Protein AF-A0ABD3JGK3-F1 (afdb_monomer_lite)

Foldseek 3Di:
DQPQCVPDPLVVQFDAPVVLLDDPPVVVVVVQDSVNVLVVLLVLLVVLVVLCVVQPDDDDDDDPPDDSLLLSLLRSVVRCVLVVHPDDLVVSVVVSCVVCVVPPPPDDSVSSVVSNVVVVVVPPDDSCPPCNLVNLACCVVCVVVVNNVCNVVLVVQLSVCSSDCCSRNDDSNVSSVVSVVVSVVVVVVVVVVVVVVVVVVVVVVVVVVD

Sequence (210 aa):
MAANFWTSTHYKQLLDPEDADVVHPPDRERGITVEDFKLIKMQMANYIWKLAQNVKVRQRKSMSEYDPRLVAPAYLYLAAKAEESTVQAKALAFYIRKIYSDGKYRYEVKDILEMEMKILEASALPFEVDGTFENCYPNPLLQDAGMEEMTQFTWGLVNDTYKMDLILVHPPHLIALACIYIASVKNIAVEILDFYENRTSISEEKYMLL

Radius of gyration: 22.09 Å; chains: 1; bounding box: 58×49×68 Å

Secondary structure (DSSP, 8-state):
-TT-GGGSHHHHTPPPHHHHTPPPHHHHHTT--HHHHHHHHHHHHHHHHHHHTTS-----S-SSSS-HHHHHHHHHHHHHHHTT----HHHHHHHHHHH-TTS-----HHHHHHHHHHHHHH--S-----THHHHSSHHHHHHHTT-GGGHHHHHHHHHHHTTSTHHHHS-HHHHHHHHHHHHHHHHHHHHHHHHHHHHHHHHHHHHHT-

Structure (mmCIF, N/CA/C/O backbone):
data_AF-A0ABD3JGK3-F1
#
_entry.id   AF-A0ABD3JGK3-F1
#
loop_
_atom_site.group_PDB
_atom_site.id
_atom_site.type_symbol
_atom_site.label_atom_id
_atom_site.label_alt_id
_atom_site.label_comp_id
_atom_site.label_asym_id
_atom_site.label_entity_id
_atom_site.label_seq_id
_atom_site.pdbx_PDB_ins_code
_atom_site.Cartn_x
_atom_site.Cartn_y
_atom_site.Cartn_z
_atom_site.occupancy
_atom_site.B_iso_or_equiv
_atom_site.auth_seq_id
_atom_site.auth_comp_id
_atom_site.auth_asym_id
_atom_site.auth_atom_id
_atom_site.pdbx_PDB_model_num
ATOM 1 N N . MET A 1 1 ? 9.785 -15.260 5.646 1.00 43.03 1 MET A N 1
ATOM 2 C CA . MET A 1 1 ? 10.164 -16.462 4.880 1.00 43.03 1 MET A CA 1
ATOM 3 C C . MET A 1 1 ? 10.157 -16.138 3.384 1.00 43.03 1 MET A C 1
ATOM 5 O O . MET A 1 1 ? 9.152 -16.280 2.711 1.00 43.03 1 MET A O 1
ATOM 9 N N . ALA A 1 2 ? 11.290 -15.695 2.834 1.00 48.44 2 ALA A N 1
ATOM 10 C CA . ALA A 1 2 ? 11.400 -15.194 1.455 1.00 48.44 2 ALA A CA 1
ATOM 11 C C . ALA A 1 2 ? 10.957 -16.162 0.332 1.00 48.44 2 ALA A C 1
ATOM 13 O O . ALA A 1 2 ? 10.621 -15.712 -0.758 1.00 48.44 2 ALA A O 1
ATOM 14 N N . ALA A 1 3 ? 10.975 -17.476 0.582 1.00 54.12 3 ALA A N 1
ATOM 15 C CA . ALA A 1 3 ? 10.911 -18.506 -0.459 1.00 54.12 3 ALA A CA 1
ATOM 16 C C . ALA A 1 3 ? 9.556 -19.235 -0.588 1.00 54.12 3 ALA A C 1
ATOM 18 O O . ALA A 1 3 ? 9.402 -20.075 -1.469 1.00 54.12 3 ALA A O 1
ATOM 19 N N . ASN A 1 4 ? 8.566 -18.928 0.258 1.00 66.69 4 ASN A N 1
ATOM 20 C CA . ASN A 1 4 ? 7.387 -19.788 0.438 1.00 66.69 4 ASN A CA 1
ATOM 21 C C . ASN A 1 4 ? 6.065 -19.163 -0.030 1.00 66.69 4 ASN A C 1
ATOM 23 O O . ASN A 1 4 ? 4.998 -19.600 0.408 1.00 66.69 4 ASN A O 1
ATOM 27 N N . PHE A 1 5 ? 6.111 -18.186 -0.946 1.00 71.75 5 PHE A N 1
ATOM 28 C CA . PHE A 1 5 ? 4.917 -17.467 -1.406 1.00 71.75 5 PHE A CA 1
ATOM 29 C C . PHE A 1 5 ? 3.775 -18.414 -1.813 1.00 71.75 5 PHE A C 1
ATOM 31 O O . PHE A 1 5 ? 2.672 -18.279 -1.297 1.00 71.75 5 PHE A O 1
ATOM 38 N N . TRP A 1 6 ? 4.044 -19.437 -2.628 1.00 74.69 6 TRP A N 1
ATOM 39 C CA . TRP A 1 6 ? 3.031 -20.388 -3.119 1.00 74.69 6 TRP A CA 1
ATOM 40 C C . TRP A 1 6 ? 2.352 -21.227 -2.027 1.00 74.69 6 TRP A C 1
ATOM 42 O O . TRP A 1 6 ? 1.262 -21.756 -2.224 1.00 74.69 6 TRP A O 1
ATOM 52 N N . THR A 1 7 ? 2.983 -21.347 -0.861 1.00 75.50 7 THR A N 1
ATOM 53 C CA . THR A 1 7 ? 2.437 -22.053 0.309 1.00 75.50 7 THR A CA 1
ATOM 54 C C . THR A 1 7 ? 1.911 -21.108 1.389 1.00 75.50 7 THR A C 1
ATOM 56 O O . THR A 1 7 ? 1.249 -21.557 2.328 1.00 75.50 7 THR A O 1
ATOM 59 N N . SER A 1 8 ? 2.191 -19.810 1.252 1.00 70.62 8 SER A N 1
ATOM 60 C CA . SER A 1 8 ? 1.857 -18.779 2.229 1.00 70.62 8 SER A CA 1
ATOM 61 C C . SER A 1 8 ? 0.349 -18.538 2.325 1.00 70.62 8 SER A C 1
ATOM 63 O O . SER A 1 8 ? -0.424 -18.796 1.396 1.00 70.62 8 SER A O 1
ATOM 65 N N . THR A 1 9 ? -0.073 -17.984 3.458 1.00 68.88 9 THR A N 1
ATOM 66 C CA . THR A 1 9 ? -1.427 -17.443 3.638 1.00 68.88 9 THR A CA 1
ATOM 67 C C . THR A 1 9 ? -1.714 -16.308 2.658 1.00 68.88 9 THR A C 1
ATOM 69 O O . THR A 1 9 ? -2.845 -16.188 2.203 1.00 68.88 9 THR A O 1
ATOM 72 N N . HIS A 1 10 ? -0.693 -15.536 2.271 1.00 71.19 10 HIS A N 1
ATOM 73 C CA . HIS A 1 10 ? -0.821 -14.450 1.305 1.00 71.19 10 HIS A CA 1
ATOM 74 C C . HIS A 1 10 ? -1.334 -14.950 -0.050 1.00 71.19 10 HIS A C 1
ATOM 76 O O . HIS A 1 10 ? -2.313 -14.413 -0.556 1.00 71.19 10 HIS A O 1
ATOM 82 N N . TYR A 1 11 ? -0.737 -16.007 -0.605 1.00 75.69 11 TYR A N 1
ATOM 83 C CA . TYR A 1 11 ? -1.181 -16.564 -1.886 1.00 75.69 11 TYR A CA 1
ATOM 84 C C . TYR A 1 11 ? -2.620 -17.091 -1.827 1.00 75.69 11 TYR A C 1
ATOM 86 O O . TYR A 1 11 ? -3.401 -16.866 -2.745 1.00 75.69 11 TYR A O 1
ATOM 94 N N . LYS A 1 12 ? -2.998 -17.730 -0.714 1.00 76.62 12 LYS A N 1
ATOM 95 C CA . LYS A 1 12 ? -4.354 -18.270 -0.505 1.00 76.62 12 LYS A CA 1
ATOM 96 C C . LYS A 1 12 ? -5.430 -17.196 -0.316 1.00 76.62 12 LYS A C 1
ATOM 98 O O 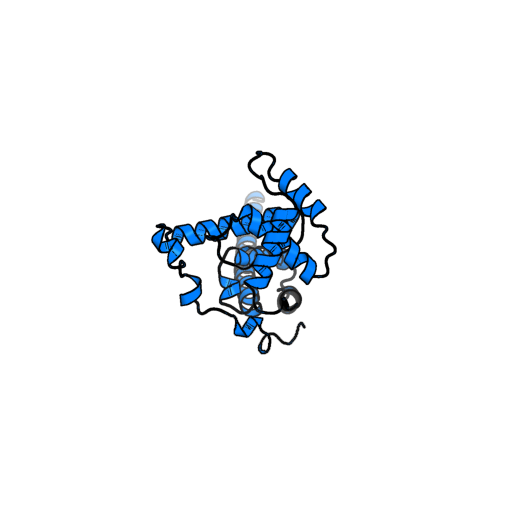. LYS A 1 12 ? -6.607 -17.524 -0.361 1.00 76.62 12 LYS A O 1
ATOM 103 N N . GLN A 1 13 ? -5.031 -15.956 -0.041 1.00 75.69 13 GLN A N 1
ATOM 104 C CA . GLN A 1 13 ? -5.920 -14.822 0.226 1.00 75.69 13 GLN A CA 1
ATOM 105 C C . GLN A 1 13 ? -5.954 -13.806 -0.922 1.00 75.69 13 GLN A C 1
ATOM 107 O O . GLN A 1 13 ? -6.512 -12.722 -0.745 1.00 75.69 13 GLN A O 1
ATOM 112 N N . LEU A 1 14 ? -5.337 -14.114 -2.067 1.00 76.62 14 LEU A N 1
ATOM 113 C CA . LEU A 1 14 ? -5.515 -13.297 -3.262 1.00 76.62 14 LEU A CA 1
ATOM 114 C C . LEU A 1 14 ? -6.984 -13.334 -3.691 1.00 76.62 14 LEU A C 1
ATOM 116 O O . LEU A 1 14 ? -7.626 -14.382 -3.641 1.00 76.62 14 LEU A O 1
ATOM 120 N N . LEU A 1 15 ? -7.497 -12.170 -4.071 1.00 77.12 15 LEU A N 1
ATOM 121 C CA . LEU A 1 15 ? -8.860 -11.988 -4.546 1.00 77.12 15 LEU A CA 1
ATOM 122 C C . LEU A 1 15 ? -8.923 -12.212 -6.051 1.00 77.12 15 LEU A C 1
ATOM 124 O O . LEU A 1 15 ? -7.988 -11.862 -6.779 1.00 77.12 15 LEU A O 1
ATOM 128 N N . ASP A 1 16 ? -10.062 -12.709 -6.518 1.00 79.56 16 ASP A N 1
ATOM 129 C CA . ASP A 1 16 ? -10.364 -12.663 -7.938 1.00 79.56 16 ASP A CA 1
ATOM 130 C C . ASP A 1 16 ? -10.579 -11.198 -8.375 1.00 79.56 16 ASP A C 1
ATOM 132 O O . ASP A 1 16 ? -11.074 -10.377 -7.592 1.00 79.56 16 ASP A O 1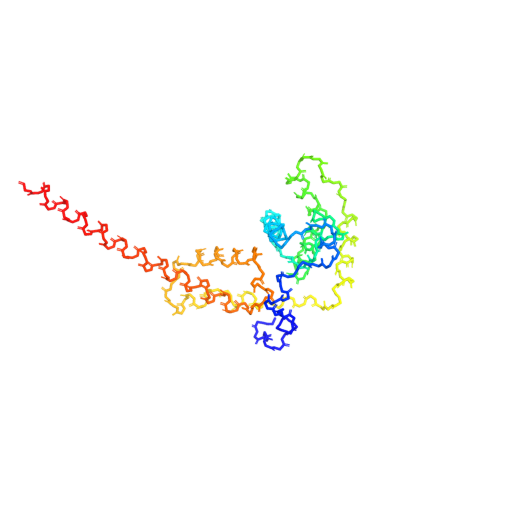
ATOM 136 N N . PRO A 1 17 ? -10.214 -10.825 -9.619 1.00 75.19 17 PRO A N 1
ATOM 137 C CA . PRO A 1 17 ? -10.357 -9.448 -10.101 1.00 75.19 17 PRO A CA 1
ATOM 138 C C . PRO A 1 17 ? -11.787 -8.907 -9.976 1.00 75.19 17 PRO A C 1
ATOM 140 O O . PRO A 1 17 ? -11.981 -7.717 -9.736 1.00 75.19 17 PRO A O 1
ATOM 143 N N . GLU A 1 18 ? -12.778 -9.790 -10.120 1.00 74.31 18 GLU A N 1
ATOM 144 C CA . GLU A 1 18 ? -14.200 -9.460 -10.016 1.00 74.31 18 GLU A CA 1
ATOM 145 C C . GLU A 1 18 ? -14.609 -9.078 -8.591 1.00 74.31 18 GLU A C 1
ATOM 147 O O . GLU A 1 18 ? -15.495 -8.243 -8.437 1.00 74.31 18 GLU A O 1
ATOM 152 N N . ASP A 1 19 ? -13.932 -9.609 -7.569 1.00 73.38 19 ASP A N 1
ATOM 153 C CA . ASP A 1 19 ? -14.218 -9.343 -6.155 1.00 73.38 19 ASP A CA 1
ATOM 154 C C . ASP A 1 19 ? -13.518 -8.077 -5.634 1.00 73.38 19 ASP A C 1
ATOM 156 O O . ASP A 1 19 ? -13.947 -7.478 -4.645 1.00 73.38 19 ASP A O 1
ATOM 160 N N . ALA A 1 20 ? -12.439 -7.640 -6.290 1.00 68.44 20 ALA A N 1
ATOM 161 C CA . ALA A 1 20 ? -11.657 -6.475 -5.871 1.00 68.44 20 ALA A CA 1
ATOM 162 C C . ALA A 1 20 ? -12.337 -5.130 -6.200 1.00 68.44 20 ALA A C 1
ATOM 164 O O . ALA A 1 20 ? -12.186 -4.152 -5.454 1.00 68.44 20 ALA A O 1
ATOM 165 N N . ASP A 1 21 ? -13.112 -5.097 -7.289 1.00 68.88 21 ASP A N 1
ATOM 166 C CA . ASP A 1 21 ? -13.819 -3.914 -7.802 1.00 68.88 21 ASP A CA 1
ATOM 167 C C . ASP A 1 21 ? -15.279 -3.822 -7.303 1.00 68.88 21 ASP A C 1
ATOM 169 O O . ASP A 1 21 ? -16.110 -3.106 -7.869 1.00 68.88 21 ASP A O 1
ATOM 173 N N . VAL A 1 22 ? -15.602 -4.514 -6.204 1.00 70.00 22 VAL A N 1
ATOM 174 C CA . VAL A 1 22 ? -16.942 -4.513 -5.604 1.00 70.00 22 VAL A CA 1
ATOM 175 C C . VAL A 1 22 ? -17.020 -3.527 -4.444 1.00 70.00 22 VAL A C 1
ATOM 177 O O . VAL A 1 22 ? -16.226 -3.552 -3.505 1.00 70.00 22 VAL A O 1
ATOM 180 N N . VAL A 1 23 ? -18.041 -2.671 -4.478 1.00 67.31 23 VAL A N 1
ATOM 181 C CA . VAL A 1 23 ? -18.424 -1.851 -3.325 1.00 67.31 23 VAL A CA 1
ATOM 182 C C . VAL A 1 23 ? -19.237 -2.715 -2.370 1.00 67.31 23 VAL A C 1
ATOM 184 O O . VAL A 1 23 ? -20.223 -3.338 -2.774 1.00 67.31 23 VAL A O 1
ATOM 187 N N . HIS A 1 24 ? -18.847 -2.735 -1.096 1.00 75.19 24 HIS A N 1
ATOM 188 C CA . HIS A 1 24 ? -19.581 -3.478 -0.079 1.00 75.19 24 HIS A CA 1
ATOM 189 C C . HIS A 1 24 ? -21.066 -3.059 -0.059 1.00 75.19 24 HIS A C 1
ATOM 191 O O . HIS A 1 24 ? -21.362 -1.865 -0.142 1.00 75.19 24 HIS A O 1
ATOM 197 N N . PRO A 1 25 ? -22.014 -4.007 0.092 1.00 73.75 25 PRO A N 1
ATOM 198 C CA . PRO A 1 25 ? -23.448 -3.709 0.123 1.00 73.75 25 PRO A CA 1
ATOM 199 C C . PRO A 1 25 ? -23.856 -2.509 1.003 1.00 73.75 25 PRO A C 1
ATOM 201 O O . PRO A 1 25 ? -24.562 -1.642 0.488 1.00 73.75 25 PRO A O 1
ATOM 204 N N . PRO A 1 26 ? -23.366 -2.356 2.255 1.00 74.56 26 PRO A N 1
ATOM 205 C CA . PRO A 1 26 ? -23.700 -1.191 3.085 1.00 74.56 26 PRO A CA 1
ATOM 206 C C . PRO A 1 26 ? -23.209 0.153 2.521 1.00 74.56 26 PRO A C 1
ATOM 208 O O . PRO A 1 26 ? -23.818 1.189 2.782 1.00 74.56 26 PRO A O 1
ATOM 211 N N . ASP A 1 27 ? -22.132 0.162 1.737 1.00 74.00 27 ASP A N 1
ATOM 212 C CA . ASP A 1 27 ? -21.607 1.373 1.093 1.00 74.00 27 ASP A CA 1
ATOM 213 C C . ASP A 1 27 ? -22.380 1.729 -0.164 1.00 74.00 27 ASP A C 1
ATOM 215 O O . ASP A 1 27 ? -22.675 2.900 -0.418 1.00 74.00 27 ASP A O 1
ATOM 219 N N . ARG A 1 28 ? -22.799 0.700 -0.900 1.00 76.94 28 ARG A N 1
ATOM 220 C CA . ARG A 1 28 ? -23.685 0.849 -2.049 1.00 76.94 28 ARG A CA 1
ATOM 221 C C . ARG A 1 28 ? -25.047 1.400 -1.627 1.00 76.94 28 ARG A C 1
ATOM 223 O O . ARG A 1 28 ? -25.584 2.275 -2.300 1.00 76.94 28 ARG A O 1
ATOM 230 N N . GLU A 1 29 ? -25.579 0.944 -0.495 1.00 77.50 29 GLU A N 1
ATOM 231 C CA . GLU A 1 29 ? -26.825 1.457 0.097 1.00 77.50 29 GLU A CA 1
ATOM 232 C C . GLU A 1 29 ? -26.718 2.925 0.533 1.00 77.50 29 GLU A C 1
ATOM 234 O O . GLU A 1 29 ? -27.703 3.661 0.488 1.00 77.50 29 GLU A O 1
ATOM 239 N N . ARG A 1 30 ? -25.513 3.383 0.890 1.00 79.38 30 ARG A N 1
ATOM 240 C CA . ARG A 1 30 ? -25.217 4.794 1.193 1.00 79.38 30 ARG A CA 1
ATOM 241 C C . ARG A 1 30 ? -24.992 5.653 -0.057 1.00 79.38 30 ARG A C 1
ATOM 243 O O . ARG A 1 30 ? -24.749 6.850 0.076 1.00 79.38 30 ARG A O 1
ATOM 250 N N . GLY A 1 31 ? -25.093 5.067 -1.251 1.00 80.06 31 GLY A N 1
ATOM 251 C CA . GLY A 1 31 ? -24.951 5.763 -2.528 1.00 80.06 31 GLY A CA 1
ATOM 252 C C . GLY A 1 31 ? -23.508 5.946 -3.000 1.00 80.06 31 GLY A C 1
ATOM 253 O O . GLY A 1 31 ? -23.283 6.741 -3.907 1.00 80.06 31 GLY A O 1
ATOM 254 N N . ILE A 1 32 ? -22.537 5.237 -2.412 1.00 81.38 32 ILE A N 1
ATOM 255 C CA . ILE A 1 32 ? -21.139 5.284 -2.858 1.00 81.38 32 ILE A CA 1
ATOM 256 C C . ILE A 1 32 ? -21.014 4.502 -4.170 1.00 81.38 32 ILE A C 1
ATOM 258 O O . ILE A 1 32 ? -21.351 3.315 -4.231 1.00 81.38 32 ILE A O 1
ATOM 262 N N . THR A 1 33 ? -20.535 5.168 -5.221 1.00 84.31 33 THR A N 1
ATOM 263 C CA . THR A 1 33 ? -20.265 4.534 -6.519 1.00 84.31 33 THR A CA 1
ATOM 264 C C . THR A 1 33 ? -18.920 3.800 -6.520 1.00 84.31 33 THR A C 1
ATOM 266 O O 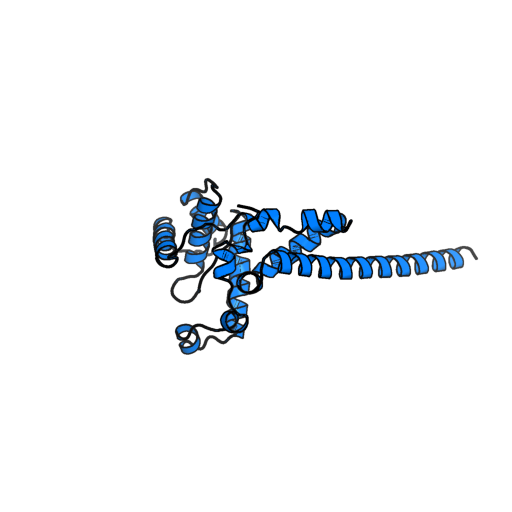. THR A 1 33 ? -18.093 3.969 -5.620 1.00 84.31 33 THR A O 1
ATOM 269 N N . VAL A 1 34 ? -18.678 2.971 -7.538 1.00 78.88 34 VAL A N 1
ATOM 270 C CA . VAL A 1 34 ? -17.392 2.269 -7.700 1.00 78.88 34 VAL A CA 1
ATOM 271 C C . VAL A 1 34 ? -16.263 3.279 -7.941 1.00 78.88 34 VAL A C 1
ATOM 273 O O . VAL A 1 34 ? -15.157 3.125 -7.424 1.00 78.88 34 VAL A O 1
ATOM 276 N N . GLU A 1 35 ? -16.549 4.349 -8.677 1.00 80.12 35 GLU A N 1
ATOM 277 C CA . GLU A 1 35 ? -15.632 5.449 -8.960 1.00 80.12 35 GLU A CA 1
ATOM 278 C C . GLU A 1 35 ? -15.275 6.229 -7.689 1.00 80.12 35 GLU A C 1
ATOM 280 O O . GLU A 1 35 ? -14.094 6.483 -7.432 1.00 80.12 35 GLU A O 1
ATOM 285 N N . ASP A 1 36 ? -16.271 6.544 -6.856 1.00 79.31 36 ASP A N 1
ATOM 286 C CA . ASP A 1 36 ? -16.049 7.194 -5.561 1.00 79.31 36 ASP A CA 1
ATOM 287 C C . ASP A 1 36 ? -15.200 6.308 -4.649 1.00 79.31 36 ASP A C 1
ATOM 289 O O . ASP A 1 36 ? -14.266 6.781 -3.997 1.00 79.31 36 ASP A O 1
ATOM 293 N N . PHE A 1 37 ? -15.471 5.002 -4.641 1.00 76.94 37 PHE A N 1
ATOM 294 C CA . PHE A 1 37 ? -14.705 4.037 -3.863 1.00 76.94 37 PHE A CA 1
ATOM 295 C C . PHE A 1 37 ? -13.233 3.993 -4.299 1.00 76.94 37 PHE A C 1
ATOM 297 O O . PHE A 1 37 ? -12.340 4.042 -3.449 1.00 76.94 37 PHE A O 1
ATOM 304 N N . LYS A 1 38 ? -12.958 4.004 -5.611 1.00 77.81 38 LYS A N 1
ATOM 305 C CA . LYS A 1 38 ? -11.593 4.096 -6.164 1.00 77.81 38 LYS A CA 1
ATOM 306 C C . LYS A 1 38 ? -10.897 5.397 -5.754 1.00 77.81 38 LYS A C 1
ATOM 308 O O . LYS A 1 38 ? -9.737 5.370 -5.334 1.00 77.81 38 LYS A O 1
ATOM 313 N N . LEU A 1 39 ? -11.600 6.530 -5.806 1.00 79.56 39 LEU A N 1
ATOM 314 C CA . LEU A 1 39 ? -11.054 7.828 -5.402 1.00 79.56 39 LEU A CA 1
ATOM 315 C C . LEU A 1 39 ? -10.718 7.863 -3.903 1.00 79.56 39 LEU A C 1
ATOM 317 O O . LEU A 1 39 ? -9.643 8.333 -3.517 1.00 79.56 39 LEU A O 1
ATOM 321 N N . ILE A 1 40 ? -11.598 7.309 -3.066 1.00 77.50 40 ILE A N 1
ATOM 322 C CA . ILE A 1 40 ? -11.387 7.180 -1.621 1.00 77.50 40 ILE A CA 1
ATOM 323 C C . ILE A 1 40 ? -10.165 6.300 -1.343 1.00 77.50 40 ILE A C 1
ATOM 325 O O . ILE A 1 40 ? -9.281 6.731 -0.599 1.00 77.50 40 ILE A O 1
ATOM 329 N N . LYS A 1 41 ? -10.047 5.122 -1.975 1.00 73.19 41 LYS A N 1
ATOM 330 C CA . LYS A 1 41 ? -8.862 4.251 -1.841 1.00 73.19 41 LYS A CA 1
ATOM 331 C C . LYS A 1 41 ? -7.576 5.004 -2.178 1.00 73.19 41 LYS A C 1
ATOM 333 O O . LYS A 1 41 ? -6.638 5.001 -1.380 1.00 73.19 41 LYS A O 1
ATOM 338 N N . MET A 1 42 ? -7.550 5.718 -3.305 1.00 74.50 42 MET A N 1
ATOM 339 C CA . MET A 1 42 ? -6.384 6.501 -3.721 1.00 74.50 42 MET A CA 1
ATOM 340 C C . MET A 1 42 ? -6.040 7.602 -2.705 1.00 74.50 42 MET A C 1
ATOM 342 O O . MET A 1 42 ? -4.875 7.789 -2.343 1.00 74.50 42 MET A O 1
ATOM 346 N N . GLN A 1 43 ? -7.041 8.331 -2.207 1.00 76.62 43 GLN A N 1
ATOM 347 C CA . GLN A 1 43 ? -6.833 9.386 -1.216 1.00 76.62 43 GLN A CA 1
ATOM 348 C C . GLN A 1 43 ? -6.295 8.834 0.111 1.00 76.62 43 GLN A C 1
ATOM 350 O O . GLN A 1 43 ? -5.463 9.476 0.757 1.00 76.62 43 GLN A O 1
ATOM 355 N N . MET A 1 44 ? -6.709 7.629 0.489 1.00 71.81 44 MET A N 1
ATOM 356 C CA . MET A 1 44 ? -6.270 6.961 1.711 1.00 71.81 44 MET A CA 1
ATOM 357 C C . MET A 1 44 ? -4.877 6.367 1.572 1.00 71.81 44 MET A C 1
ATOM 359 O O . MET A 1 44 ? -4.058 6.554 2.467 1.00 71.81 44 MET A O 1
ATOM 363 N N . ALA A 1 45 ? -4.549 5.771 0.426 1.00 69.38 45 ALA A N 1
ATOM 364 C CA . ALA A 1 45 ? -3.181 5.368 0.108 1.00 69.38 45 ALA A CA 1
ATOM 365 C C . ALA A 1 45 ? -2.218 6.563 0.217 1.00 69.38 45 ALA A C 1
ATOM 367 O O . ALA A 1 45 ? -1.163 6.459 0.838 1.00 69.38 45 ALA A O 1
ATOM 368 N N . ASN A 1 46 ? -2.619 7.736 -0.285 1.00 73.31 46 ASN A N 1
ATOM 369 C CA . ASN A 1 46 ? -1.845 8.970 -0.141 1.00 73.31 46 ASN A CA 1
ATOM 370 C C . ASN A 1 46 ? -1.755 9.459 1.317 1.00 73.31 46 ASN A C 1
ATOM 372 O O . ASN A 1 46 ? -0.713 9.972 1.728 1.00 73.31 46 ASN A O 1
ATOM 376 N N . TYR A 1 47 ? -2.829 9.319 2.102 1.00 69.81 47 TYR A N 1
ATOM 377 C CA . TYR A 1 47 ? -2.852 9.645 3.533 1.00 69.81 47 TYR A CA 1
ATOM 378 C C . TYR A 1 47 ? -1.861 8.777 4.314 1.00 69.81 47 TYR A C 1
ATOM 380 O O . TYR A 1 47 ? -1.010 9.300 5.037 1.00 69.81 47 TYR A O 1
ATOM 388 N N . ILE A 1 48 ? -1.922 7.461 4.100 1.00 67.62 48 ILE A N 1
ATOM 389 C CA . ILE A 1 48 ? -1.005 6.485 4.688 1.00 67.62 48 ILE A CA 1
ATOM 390 C C . ILE A 1 48 ? 0.411 6.776 4.229 1.00 67.62 48 ILE A C 1
ATOM 392 O O . ILE A 1 48 ? 1.289 6.824 5.067 1.00 67.62 48 ILE A O 1
ATOM 396 N N . TRP A 1 49 ? 0.650 7.041 2.943 1.00 64.50 49 TRP A N 1
ATOM 397 C CA . TRP A 1 49 ? 1.989 7.330 2.428 1.00 64.50 49 TRP A CA 1
ATOM 398 C C . TRP A 1 49 ? 2.609 8.576 3.077 1.00 64.50 49 TRP A C 1
ATOM 400 O O . TRP A 1 49 ? 3.764 8.540 3.493 1.00 64.50 49 TRP A O 1
ATOM 410 N N . LYS A 1 50 ? 1.835 9.655 3.264 1.00 68.25 50 LYS A N 1
ATOM 411 C CA . LYS A 1 50 ? 2.287 10.866 3.982 1.00 68.25 50 LYS A CA 1
ATOM 412 C C . LYS A 1 50 ? 2.588 10.602 5.458 1.00 68.25 50 LYS A C 1
ATOM 414 O O . LYS A 1 50 ? 3.556 11.138 6.000 1.00 68.25 50 LYS A O 1
ATOM 419 N N . LEU A 1 51 ? 1.774 9.779 6.118 1.00 60.88 51 LEU A N 1
ATOM 420 C CA . LEU A 1 51 ? 2.074 9.304 7.470 1.00 60.88 51 LEU A CA 1
ATOM 421 C C . LEU A 1 51 ? 3.303 8.389 7.469 1.00 60.88 51 LEU A C 1
ATOM 423 O O . LEU A 1 51 ? 4.133 8.476 8.372 1.00 60.88 51 LEU A O 1
ATOM 427 N N . ALA A 1 52 ? 3.457 7.576 6.427 1.00 56.72 52 ALA A N 1
ATOM 428 C CA . ALA A 1 52 ? 4.455 6.532 6.350 1.00 56.72 52 ALA A CA 1
ATOM 429 C C . ALA A 1 52 ? 5.864 7.069 6.080 1.00 56.72 52 ALA A C 1
ATOM 431 O O . ALA A 1 52 ? 6.852 6.523 6.564 1.00 56.72 52 ALA A O 1
ATOM 432 N N . GLN A 1 53 ? 5.963 8.208 5.390 1.00 55.06 53 GLN A N 1
ATOM 433 C CA . GLN A 1 53 ? 7.200 8.988 5.300 1.00 55.06 53 GLN A CA 1
ATOM 434 C C . GLN A 1 53 ? 7.744 9.400 6.677 1.00 55.06 53 GLN A C 1
ATOM 436 O O . GLN A 1 53 ? 8.941 9.641 6.810 1.00 55.06 53 GLN A O 1
ATOM 441 N N . ASN A 1 54 ? 6.884 9.453 7.700 1.00 52.34 54 ASN A N 1
ATOM 442 C CA . ASN A 1 54 ? 7.274 9.705 9.085 1.00 52.34 54 ASN A CA 1
ATOM 443 C C . ASN A 1 54 ? 7.375 8.413 9.926 1.00 52.34 54 ASN A C 1
ATOM 445 O O . ASN A 1 54 ? 8.022 8.434 10.971 1.00 52.34 54 ASN A O 1
ATOM 449 N N . VAL A 1 55 ? 6.772 7.297 9.488 1.00 44.59 55 VAL A N 1
ATOM 450 C CA . VAL A 1 55 ? 6.799 5.972 10.144 1.00 44.59 55 VAL A CA 1
ATOM 451 C C . VAL A 1 55 ? 6.588 4.870 9.090 1.00 44.59 55 VAL A C 1
ATOM 453 O O . VAL A 1 55 ? 5.508 4.750 8.550 1.00 44.59 55 VAL A O 1
ATOM 456 N N . LYS A 1 56 ? 7.571 4.032 8.769 1.00 37.91 56 LYS A N 1
ATOM 457 C CA . LYS A 1 56 ? 7.527 3.133 7.592 1.00 37.91 56 LYS A CA 1
ATOM 458 C C . LYS A 1 56 ? 6.484 1.985 7.660 1.00 37.91 56 LYS A C 1
ATOM 460 O O . LYS A 1 56 ? 6.899 0.921 8.076 1.00 37.91 56 LYS A O 1
ATOM 465 N N . VAL A 1 57 ? 5.204 2.103 7.237 1.00 39.34 57 VAL A N 1
ATOM 466 C CA . VAL A 1 57 ? 4.341 0.896 7.004 1.00 39.34 57 VAL A CA 1
ATOM 467 C C . VAL A 1 57 ? 2.996 1.080 6.237 1.00 39.34 57 VAL A C 1
ATOM 469 O O . VAL A 1 57 ? 2.568 2.206 5.991 1.00 39.34 57 VAL A O 1
ATOM 472 N N . ARG A 1 58 ? 2.336 -0.043 5.842 1.00 42.91 58 ARG A N 1
ATOM 473 C CA . ARG A 1 58 ? 1.164 -0.179 4.917 1.00 42.91 58 ARG A CA 1
ATOM 474 C C . ARG A 1 58 ? -0.095 -0.842 5.543 1.00 42.91 58 ARG A C 1
ATOM 476 O O . ARG A 1 58 ? -0.003 -1.474 6.587 1.00 42.91 58 ARG A O 1
ATOM 483 N N . GLN A 1 59 ? -1.267 -0.732 4.887 1.00 37.06 59 GLN A N 1
ATOM 484 C CA . GLN A 1 59 ? -2.610 -1.016 5.452 1.00 37.06 59 GLN A CA 1
ATOM 485 C C . GLN A 1 59 ? -3.521 -1.907 4.562 1.00 37.06 59 GLN A C 1
ATOM 487 O O . GLN A 1 59 ? -3.449 -1.828 3.338 1.00 37.06 59 GLN A O 1
ATOM 492 N N . ARG A 1 60 ? -4.409 -2.717 5.181 1.00 42.56 60 ARG A N 1
ATOM 493 C CA . ARG A 1 60 ? -5.395 -3.632 4.547 1.00 42.56 60 ARG A CA 1
ATOM 494 C C . ARG A 1 60 ? -6.730 -3.645 5.329 1.00 42.56 60 ARG A C 1
ATOM 496 O O . ARG A 1 60 ? -6.751 -4.336 6.336 1.00 42.56 60 ARG A O 1
ATOM 503 N N . LYS A 1 61 ? -7.798 -2.929 4.911 1.00 47.50 61 LYS A N 1
ATOM 504 C CA . LYS A 1 61 ? -9.257 -3.256 5.088 1.00 47.50 61 LYS A CA 1
ATOM 505 C C . LYS A 1 61 ? -10.216 -2.083 4.790 1.00 47.50 61 LYS A C 1
ATOM 507 O O . LYS A 1 61 ? -9.783 -0.943 4.648 1.00 47.50 61 LYS A O 1
ATOM 512 N N . SER A 1 62 ? -11.510 -2.429 4.701 1.00 41.09 62 SER A N 1
ATOM 513 C CA . SER A 1 62 ? -12.683 -1.590 4.393 1.00 41.09 62 SER A CA 1
ATOM 514 C C . SER A 1 62 ? -12.859 -0.350 5.293 1.00 41.09 62 SER A C 1
ATOM 516 O O . SER A 1 62 ? -12.462 -0.341 6.457 1.00 41.09 62 SER A O 1
ATOM 518 N N . MET A 1 63 ? -13.458 0.698 4.715 1.00 49.38 63 MET A N 1
ATOM 519 C CA . MET A 1 63 ? -13.386 2.118 5.110 1.00 49.38 63 MET A CA 1
ATOM 520 C C . MET A 1 63 ? -14.635 2.681 5.805 1.00 49.38 63 MET A C 1
ATOM 522 O O . MET A 1 63 ? -14.641 3.840 6.210 1.00 49.38 63 MET A O 1
ATOM 526 N N . SER A 1 64 ? -15.713 1.912 5.901 1.00 46.59 64 SER A N 1
ATOM 527 C CA . SER A 1 64 ? -17.063 2.464 6.077 1.00 46.59 64 SER A CA 1
ATOM 528 C C . SER A 1 64 ? -17.680 2.319 7.461 1.00 46.59 64 SER A C 1
ATOM 530 O O . SER A 1 64 ? -18.714 2.933 7.753 1.00 46.59 64 SER A O 1
ATOM 532 N N . GLU A 1 65 ? -17.028 1.553 8.329 1.00 53.72 65 GLU A N 1
ATOM 533 C CA . GLU A 1 65 ? -17.450 1.344 9.714 1.00 53.72 65 GLU A CA 1
ATOM 534 C C . GLU A 1 65 ? -16.700 2.258 10.699 1.00 53.72 65 GLU A C 1
ATOM 536 O O . GLU A 1 65 ? -17.209 2.577 11.772 1.00 53.72 65 GLU A O 1
ATOM 541 N N . TYR A 1 66 ? -15.520 2.755 10.315 1.00 62.22 66 TYR A N 1
ATOM 542 C CA . TYR A 1 66 ? -14.616 3.497 11.195 1.00 62.22 66 TYR A CA 1
ATOM 543 C C . TYR A 1 66 ? -13.985 4.699 10.482 1.00 62.22 66 TYR A C 1
ATOM 545 O O . TYR A 1 66 ? -13.709 4.626 9.288 1.00 62.22 66 TYR A O 1
ATOM 553 N N . ASP A 1 67 ? -13.718 5.800 11.208 1.00 68.50 67 ASP A N 1
ATOM 554 C CA . ASP A 1 67 ? -13.074 6.992 10.626 1.00 68.50 67 ASP A CA 1
ATOM 555 C C . ASP A 1 67 ? -11.682 6.618 10.080 1.00 68.50 67 ASP A C 1
ATOM 557 O O . ASP A 1 67 ? -10.801 6.238 10.863 1.00 68.50 67 ASP A O 1
ATOM 561 N N . PRO A 1 68 ? -11.430 6.773 8.769 1.00 68.69 68 PRO A N 1
ATOM 562 C CA . PRO A 1 68 ? -10.148 6.440 8.157 1.00 68.69 68 PRO A CA 1
ATOM 563 C C . PRO A 1 68 ? -8.938 7.115 8.813 1.00 68.69 68 PRO A C 1
ATOM 565 O O . PRO A 1 68 ? -7.839 6.559 8.809 1.00 68.69 68 PRO A O 1
ATOM 568 N N . ARG A 1 69 ? -9.132 8.287 9.432 1.00 73.50 69 ARG A N 1
ATOM 569 C CA . ARG A 1 69 ? -8.089 9.016 10.171 1.00 73.50 69 ARG A CA 1
ATOM 570 C C . ARG A 1 69 ? -7.660 8.314 11.451 1.00 73.50 69 ARG A C 1
ATOM 572 O O . ARG A 1 69 ? -6.557 8.573 11.913 1.00 73.50 69 ARG A O 1
ATOM 579 N N . LEU A 1 70 ? -8.508 7.465 12.025 1.00 76.62 70 LEU A N 1
ATOM 580 C CA . LEU A 1 70 ? -8.187 6.631 13.182 1.00 76.62 70 LEU A CA 1
ATOM 581 C C . LEU A 1 70 ? -7.660 5.258 12.748 1.00 76.62 70 LEU A C 1
ATOM 583 O O . LEU A 1 70 ? -6.713 4.734 13.335 1.00 76.62 70 LEU A O 1
ATOM 587 N N . VAL A 1 71 ? -8.245 4.700 11.687 1.00 74.75 71 VAL A N 1
ATOM 588 C CA . VAL A 1 71 ? -7.899 3.367 11.181 1.00 74.75 71 VAL A CA 1
ATOM 589 C C . VAL A 1 71 ? -6.473 3.354 10.621 1.00 74.75 71 VAL A C 1
ATOM 591 O O . VAL A 1 71 ? -5.698 2.463 10.952 1.00 74.75 71 VAL A O 1
ATOM 594 N N . ALA A 1 72 ? -6.076 4.355 9.828 1.00 72.62 72 ALA A N 1
ATOM 595 C CA . ALA A 1 72 ? -4.733 4.415 9.239 1.00 72.62 72 ALA A CA 1
ATOM 596 C C . ALA A 1 72 ? -3.580 4.430 10.262 1.00 72.62 72 ALA A C 1
ATOM 598 O O . ALA A 1 72 ? -2.670 3.610 10.132 1.00 72.62 72 ALA A O 1
ATOM 599 N N . PRO A 1 73 ? -3.616 5.255 11.324 1.00 76.44 73 PRO A N 1
ATOM 600 C CA . PRO A 1 73 ? -2.686 5.148 12.445 1.00 76.44 73 PRO A CA 1
ATOM 601 C C . PRO A 1 73 ? -2.640 3.772 13.107 1.00 76.44 73 PRO A C 1
ATOM 603 O O . PRO A 1 73 ? -1.559 3.287 13.421 1.00 76.44 73 PRO A O 1
ATOM 606 N N . ALA A 1 74 ? -3.792 3.138 13.327 1.00 77.38 74 ALA A N 1
ATOM 607 C CA . ALA A 1 74 ? -3.848 1.841 13.992 1.00 77.38 74 ALA A CA 1
ATOM 608 C C . ALA A 1 74 ? -3.218 0.731 13.133 1.00 77.38 74 ALA A C 1
ATOM 610 O O . ALA A 1 74 ? -2.439 -0.071 13.645 1.00 77.38 74 ALA A O 1
ATOM 611 N N . TYR A 1 75 ? -3.450 0.742 11.816 1.00 74.44 75 TYR A N 1
ATOM 612 C CA . TYR A 1 75 ? -2.735 -0.147 10.894 1.00 74.44 75 TYR A CA 1
ATOM 613 C C . TYR A 1 75 ? -1.243 0.131 10.849 1.00 74.44 75 TYR A C 1
ATOM 615 O O . TYR A 1 75 ? -0.455 -0.808 10.833 1.00 74.44 75 TYR A O 1
ATOM 623 N N . LEU A 1 76 ? -0.850 1.405 10.861 1.00 71.81 76 LEU A N 1
ATOM 624 C CA . LEU A 1 76 ? 0.557 1.781 10.886 1.00 71.81 76 LEU A CA 1
ATOM 625 C C . LEU A 1 76 ? 1.244 1.280 12.159 1.00 71.81 76 LEU A C 1
ATOM 627 O O . LEU A 1 76 ? 2.366 0.790 12.120 1.00 71.81 76 LEU A O 1
ATOM 631 N N . TYR A 1 77 ? 0.555 1.365 13.292 1.00 77.31 77 TYR A N 1
ATOM 632 C CA . TYR A 1 77 ? 1.057 0.867 14.562 1.00 77.31 77 TYR A CA 1
ATOM 633 C C . TYR A 1 77 ? 1.196 -0.661 14.574 1.00 77.31 77 TYR A C 1
ATOM 635 O O . TYR A 1 77 ? 2.232 -1.184 14.986 1.00 77.31 77 TYR A O 1
ATOM 643 N N . LEU A 1 78 ? 0.183 -1.371 14.074 1.00 74.56 78 LEU A N 1
ATOM 644 C CA . LEU A 1 78 ? 0.191 -2.829 13.955 1.00 74.56 78 LEU A CA 1
ATOM 645 C C . LEU A 1 78 ? 1.285 -3.335 13.029 1.00 74.56 78 LEU A C 1
ATOM 647 O O . LEU A 1 78 ? 2.017 -4.261 13.368 1.00 74.56 78 LEU A O 1
ATOM 651 N N . ALA A 1 79 ? 1.410 -2.714 11.865 1.00 69.88 79 ALA A N 1
ATOM 652 C CA . ALA A 1 79 ? 2.384 -3.128 10.883 1.00 69.88 79 ALA A CA 1
ATOM 653 C C . ALA A 1 79 ? 3.817 -2.831 11.372 1.00 69.88 79 ALA A C 1
ATOM 655 O O . ALA A 1 79 ? 4.700 -3.657 11.173 1.00 69.88 79 ALA A O 1
ATOM 656 N N . ALA A 1 80 ? 4.035 -1.749 12.133 1.00 72.06 80 ALA A N 1
ATOM 657 C CA . ALA A 1 80 ? 5.324 -1.491 12.778 1.00 72.06 80 ALA A CA 1
ATOM 658 C C . ALA A 1 80 ? 5.679 -2.569 13.814 1.00 72.06 80 ALA A C 1
ATOM 660 O O . ALA A 1 80 ? 6.828 -2.999 13.873 1.00 72.06 80 ALA A O 1
ATOM 661 N N . LYS A 1 81 ? 4.701 -3.045 14.600 1.00 73.56 81 LYS A N 1
ATOM 662 C CA . LYS A 1 81 ? 4.900 -4.185 15.511 1.00 73.56 81 LYS A CA 1
ATOM 663 C C . LYS A 1 81 ? 5.220 -5.477 14.757 1.00 73.56 81 LYS A C 1
ATOM 665 O O . LYS A 1 81 ? 6.068 -6.233 15.216 1.00 73.56 81 LYS A O 1
ATOM 670 N N . ALA A 1 82 ? 4.547 -5.724 13.633 1.00 66.00 82 ALA A N 1
ATOM 671 C CA . ALA A 1 82 ? 4.760 -6.911 12.808 1.00 66.00 82 ALA A CA 1
ATOM 672 C C . ALA A 1 82 ? 6.145 -6.925 12.138 1.00 66.00 82 ALA A C 1
ATOM 674 O O . ALA A 1 82 ? 6.758 -7.980 12.036 1.00 66.00 82 ALA A O 1
ATOM 675 N N . GLU A 1 83 ? 6.665 -5.760 11.743 1.00 63.66 83 GLU A N 1
ATOM 676 C CA . GLU A 1 83 ? 8.027 -5.588 11.212 1.00 63.66 83 GLU A CA 1
ATOM 677 C C . GLU A 1 83 ? 9.105 -5.488 12.315 1.00 63.66 83 GLU A C 1
ATOM 679 O O . GLU A 1 83 ? 10.221 -5.046 12.051 1.00 63.66 83 GLU A O 1
ATOM 684 N N . GLU A 1 84 ? 8.775 -5.833 13.567 1.00 66.19 84 GLU A N 1
ATOM 685 C CA . GLU A 1 84 ? 9.667 -5.744 14.739 1.00 66.19 84 GLU A CA 1
ATOM 686 C C . GLU A 1 84 ? 10.262 -4.337 14.974 1.00 66.19 84 GLU A C 1
ATOM 688 O O . GLU A 1 84 ? 11.251 -4.148 15.688 1.00 66.19 84 GLU A O 1
ATOM 693 N N . SER A 1 85 ? 9.626 -3.304 14.419 1.00 67.12 85 SER A N 1
ATOM 694 C CA . SER A 1 85 ? 10.014 -1.912 14.602 1.00 67.12 85 SER A CA 1
ATOM 695 C C . SER A 1 85 ? 9.457 -1.368 15.918 1.00 67.12 85 SER A C 1
ATOM 697 O O . SER A 1 85 ? 8.256 -1.397 16.189 1.00 67.12 85 SER A O 1
ATOM 699 N N . THR A 1 86 ? 10.329 -0.798 16.753 1.00 66.56 86 THR A N 1
ATOM 700 C CA . THR A 1 86 ? 9.973 -0.279 18.086 1.00 66.56 86 THR A CA 1
ATOM 701 C C . THR A 1 86 ? 9.299 1.100 18.021 1.00 66.56 86 THR A C 1
ATOM 703 O O . THR A 1 86 ? 9.803 2.104 18.524 1.00 66.56 86 THR A O 1
ATOM 706 N N . VAL A 1 87 ? 8.118 1.179 17.405 1.00 72.75 87 VAL A N 1
ATOM 707 C CA . VAL A 1 87 ? 7.326 2.418 17.358 1.00 72.75 87 VAL A CA 1
ATOM 708 C C . VAL A 1 87 ? 6.493 2.550 18.632 1.00 72.75 87 VAL A C 1
ATOM 710 O O . VAL A 1 87 ? 5.679 1.691 18.958 1.00 72.75 87 VAL A O 1
ATOM 713 N N . GLN A 1 88 ? 6.660 3.652 19.367 1.00 75.81 88 GLN A N 1
ATOM 714 C CA . GLN A 1 88 ? 5.803 3.966 20.513 1.00 75.81 88 GLN A CA 1
ATOM 715 C C . GLN A 1 88 ? 4.500 4.629 20.049 1.00 75.81 88 GLN A C 1
ATOM 717 O O . GLN A 1 88 ? 4.529 5.622 19.320 1.00 75.81 88 GLN A O 1
ATOM 722 N N . ALA A 1 89 ? 3.353 4.168 20.560 1.00 73.56 89 ALA A N 1
ATOM 723 C CA . ALA A 1 89 ? 2.040 4.732 20.218 1.00 73.56 89 ALA A CA 1
ATOM 724 C C . ALA A 1 89 ? 1.929 6.241 20.531 1.00 73.56 89 ALA A C 1
ATOM 726 O O . ALA A 1 89 ? 1.271 6.993 19.813 1.00 73.56 89 ALA A O 1
ATOM 727 N N . LYS A 1 90 ? 2.638 6.715 21.569 1.00 78.12 90 LYS A N 1
ATOM 728 C CA . LYS A 1 90 ? 2.730 8.145 21.911 1.00 78.12 90 LYS A CA 1
ATOM 729 C C . LYS A 1 90 ? 3.437 8.968 20.832 1.00 78.12 90 LYS A C 1
ATOM 731 O O . LYS A 1 90 ? 2.980 10.063 20.513 1.00 78.12 90 LYS A O 1
ATOM 736 N N . ALA A 1 91 ? 4.526 8.447 20.266 1.00 78.44 91 ALA A N 1
ATOM 737 C CA . ALA A 1 91 ? 5.258 9.119 19.196 1.00 78.44 91 ALA A CA 1
ATOM 738 C C . ALA A 1 91 ? 4.402 9.202 17.926 1.00 78.44 91 ALA A C 1
ATOM 740 O O . ALA A 1 91 ? 4.318 10.254 17.298 1.00 78.44 91 ALA A O 1
ATOM 741 N N . LEU A 1 92 ? 3.687 8.123 17.604 1.00 76.88 92 LEU A N 1
ATOM 742 C CA . LEU A 1 92 ? 2.765 8.089 16.476 1.00 76.88 92 LEU A CA 1
ATOM 743 C C . LEU A 1 92 ? 1.651 9.144 16.609 1.00 76.88 92 LEU A C 1
ATOM 745 O O . LEU A 1 92 ? 1.449 9.948 15.700 1.00 76.88 92 LEU A O 1
ATOM 749 N N . ALA A 1 93 ? 0.984 9.205 17.767 1.00 78.19 93 ALA A N 1
ATOM 750 C CA . ALA A 1 93 ? -0.049 10.208 18.035 1.00 78.19 93 ALA A CA 1
ATOM 751 C C . ALA A 1 93 ? 0.482 11.650 17.942 1.00 78.19 93 ALA A C 1
ATOM 753 O O . ALA A 1 93 ? -0.225 12.541 17.464 1.00 78.19 93 ALA A O 1
ATOM 754 N N . PHE A 1 94 ? 1.733 11.882 18.354 1.00 80.75 94 PHE A N 1
ATOM 755 C CA . PHE A 1 94 ? 2.397 13.176 18.206 1.00 80.75 94 PHE A CA 1
ATOM 756 C C . PHE A 1 94 ? 2.589 13.563 16.730 1.00 80.75 94 PHE A C 1
ATOM 758 O O . PHE A 1 94 ? 2.214 14.670 16.337 1.00 80.75 94 PHE A O 1
ATOM 765 N N . TYR A 1 95 ? 3.110 12.658 15.893 1.00 77.69 95 TYR A N 1
ATOM 766 C CA . TYR A 1 95 ? 3.317 12.934 14.466 1.00 77.69 95 TYR A CA 1
ATOM 767 C C . TYR A 1 95 ? 2.007 13.185 13.717 1.00 77.69 95 TYR A C 1
ATOM 769 O O . TYR A 1 95 ? 1.941 14.099 12.897 1.00 77.69 95 TYR A O 1
ATOM 777 N N . ILE A 1 96 ? 0.943 12.451 14.041 1.00 77.94 96 ILE A N 1
ATOM 778 C CA . ILE A 1 96 ? -0.367 12.647 13.406 1.00 77.94 96 ILE A CA 1
ATOM 779 C C . ILE A 1 96 ? -0.925 14.038 13.718 1.00 77.94 96 ILE A C 1
ATOM 781 O O . ILE A 1 96 ? -1.375 14.737 12.811 1.00 77.94 96 ILE A O 1
ATOM 785 N N . ARG A 1 97 ? -0.829 14.482 14.978 1.00 77.56 97 ARG A N 1
ATOM 786 C CA . ARG A 1 97 ? -1.233 15.841 15.381 1.00 77.56 97 ARG A CA 1
ATOM 787 C C . ARG A 1 97 ? -0.387 16.921 14.712 1.00 77.56 97 ARG A C 1
ATOM 789 O O . ARG A 1 97 ? -0.910 17.975 14.375 1.00 77.56 97 ARG A O 1
ATOM 796 N N . LYS A 1 98 ? 0.903 16.656 14.490 1.00 79.50 98 LYS A N 1
ATOM 797 C CA . LYS A 1 98 ? 1.798 17.576 13.776 1.00 79.50 98 LYS A CA 1
ATOM 798 C C . LYS A 1 98 ? 1.419 17.721 12.299 1.00 79.50 98 LYS A C 1
ATOM 800 O O . LYS A 1 98 ? 1.480 18.824 11.769 1.00 79.50 98 LYS A O 1
ATOM 805 N N . ILE A 1 99 ? 1.039 16.626 11.643 1.00 72.81 99 ILE A N 1
ATOM 806 C CA . ILE A 1 99 ? 0.632 16.621 10.228 1.00 72.81 99 ILE A CA 1
ATOM 807 C C . ILE A 1 99 ? -0.757 17.255 10.056 1.00 72.81 99 ILE A C 1
ATOM 809 O O . ILE A 1 99 ? -1.009 17.928 9.060 1.00 72.81 99 ILE A O 1
ATOM 813 N N . TYR A 1 100 ? -1.638 17.088 11.046 1.00 68.56 100 TYR A N 1
ATOM 814 C CA . TYR A 1 100 ? -2.983 17.661 11.075 1.00 68.56 100 TYR A CA 1
ATOM 815 C C . TYR A 1 100 ? -3.105 18.753 12.139 1.00 68.56 100 TYR A C 1
ATOM 817 O O . TYR A 1 100 ? -3.805 18.600 13.138 1.00 68.56 100 TYR A O 1
ATOM 825 N N . SER A 1 101 ? -2.468 19.895 11.882 1.00 64.25 101 SER A N 1
ATOM 826 C CA . SER A 1 101 ? -2.578 21.110 12.701 1.00 64.25 101 SER A CA 1
ATOM 827 C C . SER A 1 101 ? -3.956 21.791 12.629 1.00 64.25 101 SER A C 1
ATOM 829 O O . SER A 1 101 ? -4.233 22.693 13.411 1.00 64.25 101 SER A O 1
ATOM 831 N N . ASP A 1 102 ? -4.855 21.320 11.757 1.00 64.50 102 ASP A N 1
ATOM 832 C CA . ASP A 1 102 ? -6.202 21.870 11.513 1.00 64.50 102 ASP A CA 1
ATOM 833 C C . ASP A 1 102 ? -7.229 21.559 12.632 1.00 64.50 102 ASP A C 1
ATOM 835 O O . ASP A 1 102 ? -8.434 21.700 12.441 1.00 64.50 102 ASP A O 1
ATOM 839 N N . GLY A 1 103 ? -6.800 21.031 13.788 1.00 61.25 103 GLY A N 1
ATOM 840 C CA . GLY A 1 103 ? -7.662 20.754 14.956 1.00 61.25 103 GLY A CA 1
ATOM 841 C C . GLY A 1 103 ? -8.765 19.697 14.752 1.00 61.25 103 GLY A C 1
ATOM 842 O O . GLY A 1 103 ? -9.475 19.340 15.691 1.00 61.25 103 GLY A O 1
ATOM 843 N N . LYS A 1 104 ? -8.913 19.161 13.535 1.00 65.88 104 LYS A N 1
ATOM 844 C CA . LYS A 1 104 ? -9.901 18.131 13.177 1.00 65.88 104 LYS A CA 1
ATOM 845 C C . LYS A 1 104 ? -9.540 16.738 13.693 1.00 65.88 104 LYS A C 1
ATOM 847 O O . LYS A 1 104 ? -10.409 15.872 13.722 1.00 65.88 104 LYS A O 1
ATOM 852 N N . TYR A 1 105 ? -8.287 16.509 14.086 1.00 69.50 105 TYR A N 1
ATOM 853 C CA . TYR A 1 105 ? -7.859 15.243 14.676 1.00 69.50 105 TYR A CA 1
ATOM 854 C C . TYR A 1 105 ? -8.168 15.232 16.176 1.00 69.50 105 TYR A C 1
ATOM 856 O O . TYR A 1 105 ? -7.478 15.875 16.966 1.00 69.50 105 TYR A O 1
ATOM 864 N N . ARG A 1 106 ? -9.232 14.520 16.560 1.00 74.00 106 ARG A N 1
ATOM 865 C CA . ARG A 1 106 ? -9.746 14.486 17.941 1.00 74.00 106 ARG A CA 1
ATOM 866 C C . ARG A 1 106 ? -9.335 13.244 18.730 1.00 74.00 106 ARG A C 1
ATOM 868 O O . ARG A 1 106 ? -9.663 13.153 19.904 1.00 74.00 106 ARG A O 1
ATOM 875 N N . TYR A 1 107 ? -8.626 12.316 18.095 1.00 78.31 107 TYR A N 1
ATOM 876 C CA . TYR A 1 107 ? -8.320 11.017 18.679 1.00 78.31 107 TYR A CA 1
ATOM 877 C C . TYR A 1 107 ? -7.095 11.059 19.601 1.00 78.31 107 TYR A C 1
ATOM 879 O O . TYR A 1 107 ? -6.116 11.792 19.379 1.00 78.31 107 TYR A O 1
ATOM 887 N N . GLU A 1 108 ? -7.151 10.253 20.652 1.00 81.81 108 GLU A N 1
ATOM 888 C CA . GLU A 1 108 ? -6.074 10.034 21.608 1.00 81.81 108 GLU A CA 1
ATOM 889 C C . GLU A 1 108 ? -5.392 8.680 21.384 1.00 81.81 108 GLU A C 1
ATOM 891 O O . GLU A 1 108 ? -5.834 7.843 20.599 1.00 81.81 108 GLU A O 1
ATOM 896 N N . VAL A 1 109 ? -4.284 8.444 22.095 1.00 83.62 109 VAL A N 1
ATOM 897 C CA . VAL A 1 109 ? -3.552 7.166 22.025 1.00 83.62 109 VAL A CA 1
ATOM 898 C C . VAL A 1 109 ? -4.464 5.989 22.386 1.00 83.62 109 VAL A C 1
ATOM 900 O O . VAL A 1 109 ? -4.336 4.922 21.795 1.00 83.62 109 VAL A O 1
ATOM 903 N N . LYS A 1 110 ? -5.406 6.188 23.318 1.00 86.81 110 LYS A N 1
ATOM 904 C CA . LYS A 1 110 ? -6.380 5.167 23.717 1.00 86.81 110 LYS A CA 1
ATOM 905 C C . LYS A 1 110 ? -7.223 4.693 22.530 1.00 86.81 110 LYS A C 1
ATOM 907 O O . LYS A 1 110 ? -7.371 3.491 22.354 1.00 86.81 110 LYS A O 1
ATOM 912 N N . ASP A 1 111 ? -7.702 5.619 21.705 1.00 84.00 111 ASP A N 1
ATOM 913 C CA . ASP A 1 111 ? -8.551 5.297 20.555 1.00 84.00 111 ASP A CA 1
ATOM 914 C C . ASP A 1 111 ? -7.772 4.505 19.496 1.00 84.00 111 ASP A C 1
ATOM 916 O O . ASP A 1 111 ? -8.313 3.594 18.875 1.00 84.00 111 ASP A O 1
ATOM 920 N N . ILE A 1 112 ? -6.482 4.822 19.314 1.00 83.00 112 ILE A N 1
ATOM 921 C CA . ILE A 1 112 ? -5.594 4.093 18.394 1.00 83.00 112 ILE A CA 1
ATOM 922 C C . ILE A 1 112 ? -5.404 2.647 18.871 1.00 83.00 112 ILE A C 1
ATOM 924 O O . ILE A 1 112 ? -5.473 1.728 18.060 1.00 83.00 112 ILE A O 1
ATOM 928 N N . LEU A 1 113 ? -5.191 2.438 20.174 1.00 84.06 113 LEU A N 1
ATO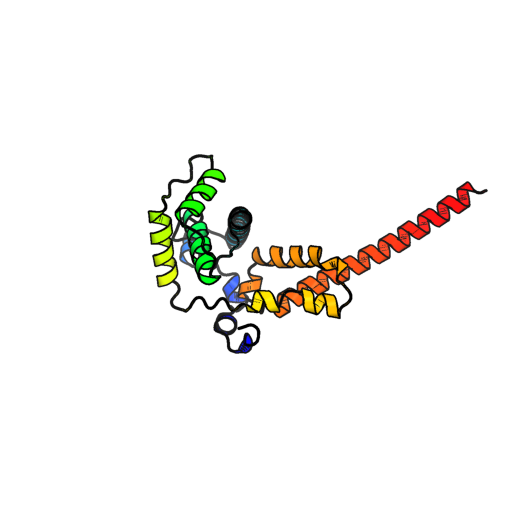M 929 C CA . LEU A 1 113 ? -5.025 1.102 20.762 1.00 84.06 113 LEU A CA 1
ATOM 930 C C . LEU A 1 113 ? -6.336 0.297 20.773 1.00 84.06 113 LEU A C 1
ATOM 932 O O . LEU A 1 113 ? -6.323 -0.917 20.590 1.00 84.06 113 LEU A O 1
ATOM 936 N N . GLU A 1 114 ? -7.481 0.953 20.960 1.00 82.94 114 GLU A N 1
ATOM 937 C CA . GLU A 1 114 ? -8.784 0.290 20.851 1.00 82.94 114 GLU A CA 1
ATOM 938 C C . GLU A 1 114 ? -9.062 -0.137 19.402 1.00 82.94 114 GLU A C 1
ATOM 940 O O . GLU A 1 114 ? -9.531 -1.247 19.151 1.00 82.94 114 GLU A O 1
ATOM 945 N N . MET A 1 115 ? -8.723 0.722 18.435 1.00 80.00 115 MET A N 1
ATOM 946 C CA . MET A 1 115 ? -8.832 0.398 17.015 1.00 80.00 115 MET A CA 1
ATOM 947 C C . MET A 1 115 ? -7.866 -0.719 16.607 1.00 80.00 115 MET A C 1
ATOM 949 O O . MET A 1 115 ? -8.239 -1.583 15.821 1.00 80.00 115 MET A O 1
ATOM 953 N N . GLU A 1 116 ? -6.653 -0.739 17.164 1.00 81.25 116 GLU A N 1
ATOM 954 C CA . GLU A 1 116 ? -5.704 -1.844 17.001 1.00 81.25 116 GLU A CA 1
ATOM 955 C C . GLU A 1 116 ? -6.346 -3.185 17.380 1.00 81.25 116 GLU A C 1
ATOM 957 O O . GLU A 1 116 ? -6.305 -4.125 16.586 1.00 81.25 116 GLU A O 1
ATOM 962 N N . MET A 1 117 ? -6.961 -3.271 18.566 1.00 75.94 117 MET A N 1
ATOM 963 C CA . MET A 1 117 ? -7.612 -4.507 19.009 1.00 75.94 117 MET A CA 1
ATOM 964 C C . MET A 1 117 ? -8.754 -4.910 18.074 1.00 75.94 117 MET A C 1
ATOM 966 O O . MET A 1 117 ? -8.809 -6.063 17.657 1.00 75.94 117 MET A O 1
ATOM 970 N N . LYS A 1 118 ? -9.599 -3.961 17.653 1.00 73.81 118 LYS A N 1
ATOM 971 C CA . LYS A 1 118 ? -10.688 -4.229 16.694 1.00 73.81 118 LYS A CA 1
ATOM 972 C C . LYS A 1 118 ? -10.169 -4.721 15.343 1.00 73.81 118 LYS A C 1
ATOM 974 O O . LYS A 1 118 ? -10.762 -5.612 14.741 1.00 73.81 118 LYS A O 1
ATOM 979 N N . ILE A 1 119 ? -9.051 -4.171 14.862 1.00 73.12 119 ILE A N 1
ATOM 980 C CA . ILE A 1 119 ? -8.411 -4.616 13.618 1.00 73.12 119 ILE A CA 1
ATOM 981 C C . ILE A 1 119 ? -7.910 -6.055 13.755 1.00 73.12 119 ILE A C 1
ATOM 983 O O . ILE A 1 119 ? -8.145 -6.847 12.839 1.00 73.12 119 ILE A O 1
ATOM 987 N N . LEU A 1 120 ? -7.264 -6.385 14.878 1.00 70.50 120 LEU A N 1
ATOM 988 C CA . LEU A 1 120 ? -6.773 -7.733 15.173 1.00 70.50 120 LEU A CA 1
ATOM 989 C C . LEU A 1 120 ? -7.914 -8.746 15.289 1.00 70.50 120 LEU A C 1
ATOM 991 O O . LEU A 1 120 ? -7.823 -9.825 14.714 1.00 70.50 120 LEU A O 1
ATOM 995 N N . GLU A 1 121 ? -9.001 -8.396 15.974 1.00 65.38 121 GLU A N 1
ATOM 996 C CA . GLU A 1 121 ? -10.189 -9.249 16.105 1.00 65.38 121 GLU A CA 1
ATOM 997 C C . GLU A 1 121 ? -10.881 -9.469 14.757 1.00 65.38 121 GLU A C 1
ATOM 999 O O . GLU A 1 121 ? -11.243 -10.592 14.408 1.00 65.38 121 GLU A O 1
ATOM 1004 N N . ALA A 1 122 ? -11.009 -8.411 13.953 1.00 58.88 122 ALA A N 1
ATOM 1005 C CA . ALA A 1 122 ? -11.553 -8.520 12.608 1.00 58.88 122 ALA A CA 1
ATOM 1006 C C . ALA A 1 122 ? -10.609 -9.296 11.677 1.00 58.88 122 ALA A C 1
ATOM 1008 O O . ALA A 1 122 ? -11.045 -9.828 10.654 1.00 58.88 122 ALA A O 1
ATOM 1009 N N . SER A 1 123 ? -9.290 -9.277 11.915 1.00 53.72 123 SER A N 1
ATOM 1010 C CA . SER A 1 123 ? -8.308 -10.085 11.184 1.00 53.72 123 SER A CA 1
ATOM 1011 C C . SER A 1 123 ? -8.087 -11.386 11.937 1.00 53.72 123 SER A C 1
ATOM 1013 O O . SER A 1 123 ? -7.031 -11.617 12.516 1.00 53.72 123 SER A O 1
ATOM 1015 N N . ALA A 1 124 ? -9.078 -12.270 11.914 1.00 41.31 124 ALA A N 1
ATOM 1016 C CA . ALA A 1 124 ? -8.816 -13.666 12.217 1.00 41.31 124 ALA A CA 1
ATOM 1017 C C . ALA A 1 124 ? -7.814 -14.192 11.171 1.00 41.31 124 ALA A C 1
ATOM 1019 O O . ALA A 1 124 ? -8.261 -14.590 10.103 1.00 41.31 124 ALA A O 1
ATOM 1020 N N . LEU A 1 125 ? -6.496 -14.058 11.410 1.00 41.22 125 LEU A N 1
ATOM 1021 C CA . LEU A 1 125 ? -5.346 -14.796 10.842 1.00 41.22 125 LEU A CA 1
ATOM 1022 C C . LEU A 1 125 ? -4.010 -14.044 11.092 1.00 41.22 125 LEU A C 1
ATOM 1024 O O . LEU A 1 125 ? -3.996 -12.815 11.173 1.00 41.22 125 LEU A O 1
ATOM 1028 N N . PRO A 1 126 ? -2.885 -14.773 11.245 1.00 40.91 126 PRO A N 1
ATOM 1029 C CA . PRO A 1 126 ? -1.622 -14.243 11.750 1.00 40.91 126 PRO A CA 1
ATOM 1030 C C . PRO A 1 126 ? -0.972 -13.257 10.775 1.00 40.91 126 PRO A C 1
ATOM 1032 O O . PRO A 1 126 ? -0.948 -13.478 9.564 1.00 40.91 126 PRO A O 1
ATOM 1035 N N . PHE A 1 127 ? -0.416 -12.187 11.346 1.00 43.09 127 PHE A N 1
ATOM 1036 C CA . PHE A 1 127 ? 0.409 -11.144 10.726 1.00 43.09 127 PHE A CA 1
ATOM 1037 C C . PHE A 1 127 ? 1.752 -11.698 10.203 1.00 43.09 127 PHE A C 1
ATOM 1039 O O . PHE A 1 127 ? 2.814 -11.142 10.443 1.00 43.09 127 PHE A O 1
ATOM 1046 N N . GLU A 1 128 ? 1.740 -12.793 9.453 1.00 41.50 128 GLU A N 1
ATOM 1047 C CA . GLU A 1 128 ? 2.861 -13.142 8.587 1.00 41.50 128 GLU A CA 1
ATOM 1048 C C . GLU A 1 128 ? 2.643 -12.400 7.267 1.00 41.50 128 GLU A C 1
ATOM 1050 O O . GLU A 1 128 ? 2.270 -12.976 6.243 1.00 41.50 128 GLU A O 1
ATOM 1055 N N . VAL A 1 129 ? 2.838 -11.075 7.292 1.00 43.34 129 VAL A N 1
ATOM 1056 C CA . VAL A 1 129 ? 3.148 -10.346 6.058 1.00 43.34 129 VAL A CA 1
ATOM 1057 C C . VAL A 1 129 ? 4.540 -10.812 5.689 1.00 43.34 129 VAL A C 1
ATOM 1059 O O . VAL A 1 129 ? 5.551 -10.277 6.130 1.00 43.34 129 VAL A O 1
ATOM 1062 N N . ASP A 1 130 ? 4.564 -11.933 4.987 1.00 40.09 130 ASP A N 1
ATOM 1063 C CA . ASP A 1 130 ? 5.776 -12.628 4.642 1.00 40.09 130 ASP A CA 1
ATOM 1064 C C . ASP A 1 130 ? 6.719 -11.619 3.972 1.00 40.09 130 ASP A C 1
ATOM 1066 O O . ASP A 1 130 ? 6.308 -10.932 3.028 1.00 40.09 130 ASP A O 1
ATOM 1070 N N . GLY A 1 131 ? 7.977 -11.541 4.429 1.00 38.94 131 GLY A N 1
ATOM 1071 C CA . GLY A 1 131 ? 9.079 -10.732 3.862 1.00 38.94 131 GLY A CA 1
ATOM 1072 C C . GLY A 1 131 ? 9.411 -11.029 2.384 1.00 38.94 131 GLY A C 1
ATOM 1073 O O . GLY A 1 131 ? 10.496 -10.743 1.884 1.00 38.94 131 GLY A O 1
ATOM 1074 N N . THR A 1 132 ? 8.467 -11.638 1.675 1.00 39.72 132 THR A N 1
ATOM 1075 C CA . THR A 1 132 ? 8.359 -11.804 0.231 1.00 39.72 132 THR A CA 1
ATOM 1076 C C . THR A 1 132 ? 8.425 -10.479 -0.522 1.00 39.72 132 THR A C 1
ATOM 1078 O O . THR A 1 132 ? 8.991 -10.461 -1.608 1.00 39.72 132 THR A O 1
ATOM 1081 N N . PHE A 1 133 ? 7.950 -9.361 0.044 1.00 45.81 133 PHE A N 1
ATOM 1082 C CA . PHE A 1 133 ? 8.092 -8.052 -0.607 1.00 45.81 133 PHE A CA 1
ATOM 1083 C C . PHE A 1 133 ? 9.546 -7.588 -0.697 1.00 45.81 133 PHE A C 1
ATOM 1085 O O . PHE A 1 133 ? 9.917 -7.026 -1.719 1.00 45.81 133 PHE A O 1
ATOM 1092 N N . GLU A 1 134 ? 10.378 -7.870 0.311 1.00 43.81 134 GLU A N 1
ATOM 1093 C CA . GLU A 1 134 ? 11.795 -7.489 0.280 1.00 43.81 134 GLU A CA 1
ATOM 1094 C C . GLU A 1 134 ? 12.615 -8.306 -0.725 1.00 43.81 134 GLU A C 1
ATOM 1096 O O . GLU A 1 134 ? 13.510 -7.771 -1.372 1.00 43.81 134 GLU A O 1
ATOM 1101 N N . ASN A 1 135 ? 12.263 -9.581 -0.915 1.00 43.47 135 ASN A N 1
ATOM 1102 C CA . ASN A 1 135 ? 12.992 -10.499 -1.797 1.00 43.47 135 ASN A CA 1
ATOM 1103 C C . ASN A 1 135 ? 12.429 -10.566 -3.229 1.00 43.47 135 ASN A C 1
ATOM 1105 O O . ASN A 1 135 ? 13.114 -11.044 -4.126 1.00 43.47 135 ASN A O 1
ATOM 1109 N N . CYS A 1 136 ? 11.205 -10.072 -3.456 1.00 48.78 136 CYS A N 1
ATOM 1110 C CA . CYS A 1 136 ? 10.610 -9.883 -4.788 1.00 48.78 136 CYS A CA 1
ATOM 1111 C C . CYS A 1 136 ? 10.741 -8.441 -5.300 1.00 48.78 136 CYS A C 1
ATOM 1113 O O . CYS A 1 136 ? 10.140 -8.100 -6.321 1.00 48.78 136 CYS A O 1
ATOM 1115 N N . TYR A 1 137 ? 11.469 -7.571 -4.593 1.00 59.19 137 TYR A N 1
ATOM 1116 C CA . TYR A 1 137 ? 11.745 -6.237 -5.106 1.00 59.19 137 TYR A CA 1
ATOM 1117 C C . TYR A 1 137 ? 12.510 -6.333 -6.427 1.00 59.19 137 TYR A C 1
ATOM 1119 O O . TYR A 1 137 ? 13.279 -7.268 -6.619 1.00 59.19 137 TYR A O 1
ATOM 1127 N N . PRO A 1 138 ? 12.332 -5.370 -7.344 1.00 57.03 138 PRO A N 1
ATOM 1128 C CA . PRO A 1 138 ? 12.848 -5.459 -8.701 1.00 57.03 138 PRO A CA 1
ATOM 1129 C C . PRO A 1 138 ? 14.380 -5.481 -8.763 1.00 57.03 138 PRO A C 1
ATOM 1131 O O . PRO A 1 138 ? 14.908 -5.639 -9.843 1.00 57.03 138 PRO A O 1
ATOM 1134 N N . ASN A 1 139 ? 15.105 -5.344 -7.649 1.00 62.91 139 ASN A N 1
ATOM 1135 C CA . ASN A 1 139 ? 16.555 -5.168 -7.634 1.00 62.91 139 ASN A CA 1
ATOM 1136 C C . ASN A 1 139 ? 17.340 -6.370 -8.206 1.00 62.91 139 ASN A C 1
ATOM 1138 O O . ASN A 1 139 ? 18.128 -6.148 -9.119 1.00 62.91 139 ASN A O 1
ATOM 1142 N N . PRO A 1 140 ? 17.096 -7.636 -7.794 1.00 68.00 140 PRO A N 1
ATOM 1143 C CA . PRO A 1 140 ? 17.755 -8.784 -8.420 1.00 68.00 140 PRO A CA 1
ATOM 1144 C C . PRO A 1 140 ? 17.369 -8.923 -9.900 1.00 68.00 140 PRO A C 1
ATOM 1146 O O . PRO A 1 140 ? 18.218 -9.164 -10.745 1.00 68.00 140 PRO A O 1
ATOM 1149 N N . LEU A 1 141 ? 16.096 -8.681 -10.232 1.00 71.00 141 LEU A N 1
ATOM 1150 C CA . LEU A 1 141 ? 15.587 -8.786 -11.604 1.00 71.00 141 LEU A CA 1
ATOM 1151 C C . LEU A 1 141 ? 16.104 -7.667 -12.529 1.00 71.00 141 LEU A C 1
ATOM 1153 O O . LEU A 1 141 ? 16.312 -7.893 -13.716 1.00 71.00 141 LEU A O 1
ATOM 1157 N N . LEU A 1 142 ? 16.302 -6.457 -12.003 1.00 72.12 142 LEU A N 1
ATOM 1158 C CA . LEU A 1 142 ? 16.865 -5.309 -12.717 1.00 72.12 142 LEU A CA 1
ATOM 1159 C C . LEU A 1 142 ? 18.369 -5.467 -12.910 1.00 72.12 142 LEU A C 1
ATOM 1161 O O . LEU A 1 142 ? 18.876 -5.097 -13.966 1.00 72.12 142 LEU A O 1
ATOM 1165 N N . GLN A 1 143 ? 19.060 -6.029 -11.916 1.00 76.69 143 GLN A N 1
ATOM 1166 C CA . GLN A 1 143 ? 20.469 -6.383 -12.021 1.00 76.69 143 GLN A CA 1
ATOM 1167 C C . GLN A 1 143 ? 20.682 -7.459 -13.093 1.00 76.69 143 GLN A C 1
ATOM 1169 O O . GLN A 1 143 ? 21.523 -7.279 -13.971 1.00 76.69 143 GLN A O 1
ATOM 1174 N N . ASP A 1 144 ? 19.854 -8.509 -13.105 1.00 77.56 144 ASP A N 1
ATOM 1175 C CA . ASP A 1 144 ? 19.873 -9.539 -14.154 1.00 77.56 144 ASP A CA 1
ATOM 1176 C C . ASP A 1 144 ? 19.565 -8.963 -15.550 1.00 77.56 144 ASP A C 1
ATOM 1178 O O . ASP A 1 144 ? 20.103 -9.431 -16.553 1.00 77.56 144 ASP A O 1
ATOM 1182 N N . ALA A 1 145 ? 18.721 -7.929 -15.628 1.00 75.12 145 ALA A N 1
ATOM 1183 C CA . ALA A 1 145 ? 18.386 -7.238 -16.873 1.00 75.12 145 ALA A CA 1
ATOM 1184 C C . ALA A 1 145 ? 19.424 -6.183 -17.309 1.00 75.12 145 ALA A C 1
ATOM 1186 O O . ALA A 1 145 ? 19.279 -5.612 -18.390 1.00 75.12 145 ALA A O 1
ATOM 1187 N N . GLY A 1 146 ? 20.443 -5.887 -16.492 1.00 78.50 146 GLY A N 1
ATOM 1188 C CA . GLY A 1 146 ? 21.418 -4.822 -16.762 1.00 78.50 146 GLY A CA 1
ATOM 1189 C C . GLY A 1 146 ? 20.832 -3.404 -16.711 1.00 78.50 146 GLY A C 1
ATOM 1190 O O . GLY A 1 146 ? 21.386 -2.486 -17.305 1.00 78.50 146 GLY A O 1
ATOM 1191 N N . MET A 1 147 ? 19.705 -3.216 -16.018 1.00 76.75 147 MET A N 1
ATOM 1192 C CA . MET A 1 147 ? 18.923 -1.974 -15.975 1.00 76.75 147 MET A CA 1
ATOM 1193 C C . MET A 1 147 ? 18.992 -1.279 -14.604 1.00 76.75 147 MET A C 1
ATOM 1195 O O . MET A 1 147 ? 18.005 -0.715 -14.123 1.00 76.75 147 MET A O 1
ATOM 1199 N N . GLU A 1 148 ? 20.155 -1.314 -13.952 1.00 78.31 148 GLU A N 1
ATOM 1200 C CA . GLU A 1 148 ? 20.339 -0.769 -12.598 1.00 78.31 148 GLU A CA 1
ATOM 1201 C C . GLU A 1 148 ? 20.005 0.735 -12.514 1.00 78.31 148 GLU A C 1
ATOM 1203 O O . GLU A 1 148 ? 19.461 1.199 -11.507 1.00 78.31 148 GLU A O 1
ATOM 1208 N N . GLU A 1 149 ? 20.218 1.489 -13.596 1.00 80.62 149 GLU A N 1
ATOM 1209 C CA . GLU A 1 149 ? 19.906 2.925 -13.679 1.00 80.62 149 GLU A CA 1
ATOM 1210 C C . GLU A 1 149 ? 18.405 3.224 -13.514 1.00 80.62 149 GLU A C 1
ATOM 1212 O O . GLU A 1 149 ? 18.013 4.264 -12.978 1.00 80.62 149 GLU A O 1
ATOM 1217 N N . MET A 1 150 ? 17.542 2.271 -13.876 1.00 79.94 150 MET A N 1
ATOM 1218 C CA . MET A 1 150 ? 16.086 2.415 -13.797 1.00 79.94 150 MET A CA 1
ATOM 1219 C C . MET A 1 150 ? 15.511 2.012 -12.436 1.00 79.94 150 MET A C 1
ATOM 1221 O O . MET A 1 150 ? 14.288 2.017 -12.255 1.00 79.94 150 MET A O 1
ATOM 1225 N N . THR A 1 151 ? 16.357 1.710 -11.447 1.00 80.25 151 THR A N 1
ATOM 1226 C CA . THR A 1 151 ? 15.929 1.263 -10.114 1.00 80.25 151 THR A CA 1
ATOM 1227 C C . THR A 1 151 ? 15.015 2.272 -9.431 1.00 80.25 151 THR A C 1
ATOM 1229 O O . THR A 1 151 ? 13.935 1.901 -8.974 1.00 80.25 151 THR A O 1
ATOM 1232 N N . GLN A 1 152 ? 15.382 3.558 -9.402 1.00 78.38 152 GLN A N 1
ATOM 1233 C CA . GLN A 1 152 ? 14.559 4.583 -8.744 1.00 78.38 152 GLN A CA 1
ATOM 1234 C C . GLN A 1 152 ? 13.195 4.755 -9.420 1.00 78.38 152 GLN A C 1
ATOM 1236 O O . GLN A 1 152 ? 12.174 4.878 -8.742 1.00 78.38 152 GLN A O 1
ATOM 1241 N N . PHE A 1 153 ? 13.165 4.727 -10.755 1.00 81.69 153 PHE A N 1
ATOM 1242 C CA . PHE A 1 153 ? 11.926 4.847 -11.517 1.00 81.69 153 PHE A CA 1
ATOM 1243 C C . PHE A 1 153 ? 11.015 3.636 -11.294 1.00 81.69 153 PHE A C 1
ATOM 1245 O O . PHE A 1 153 ? 9.835 3.793 -10.980 1.00 81.69 153 PHE A O 1
ATOM 1252 N N . THR A 1 154 ? 11.580 2.432 -11.371 1.00 82.19 154 THR A N 1
ATOM 1253 C CA . THR A 1 154 ? 10.858 1.180 -11.115 1.00 82.19 154 THR A CA 1
ATOM 1254 C C . THR A 1 154 ? 10.337 1.135 -9.680 1.00 82.19 154 THR A C 1
ATOM 1256 O O . THR A 1 154 ? 9.211 0.705 -9.444 1.00 82.19 154 THR A O 1
ATOM 1259 N N . TRP A 1 155 ? 11.100 1.658 -8.716 1.00 79.50 155 TRP A N 1
ATOM 1260 C CA . TRP A 1 155 ? 10.651 1.790 -7.331 1.00 79.50 155 TRP A CA 1
ATOM 1261 C C . TRP A 1 155 ? 9.456 2.729 -7.184 1.00 79.50 155 TRP A C 1
ATOM 1263 O O . TRP A 1 155 ? 8.520 2.438 -6.438 1.00 79.50 155 TRP A O 1
ATOM 1273 N N . GLY A 1 156 ? 9.469 3.851 -7.908 1.00 77.75 156 GLY A N 1
ATOM 1274 C CA . GLY A 1 156 ? 8.332 4.763 -8.003 1.00 77.75 156 GLY A CA 1
ATOM 1275 C C . GLY A 1 156 ? 7.081 4.052 -8.516 1.00 77.75 156 GLY A C 1
ATOM 1276 O O . GLY A 1 156 ? 6.046 4.103 -7.856 1.00 77.75 156 GLY A O 1
ATOM 1277 N N . LEU A 1 157 ? 7.210 3.298 -9.614 1.00 81.69 157 LEU A N 1
ATOM 1278 C CA . LEU A 1 157 ? 6.108 2.517 -10.185 1.00 81.69 157 LEU A CA 1
ATOM 1279 C C . LEU A 1 157 ? 5.552 1.496 -9.194 1.00 81.69 157 LEU A C 1
ATOM 1281 O O . LEU A 1 157 ? 4.344 1.447 -8.983 1.00 81.69 157 LEU A O 1
ATOM 1285 N N . VAL A 1 158 ? 6.420 0.723 -8.535 1.00 80.12 158 VAL A N 1
ATOM 1286 C CA . VAL A 1 158 ? 5.992 -0.242 -7.513 1.00 80.12 158 VAL A CA 1
ATOM 1287 C C . VAL A 1 158 ? 5.238 0.474 -6.391 1.00 80.12 158 VAL A C 1
ATOM 1289 O O . VAL A 1 158 ? 4.191 -0.004 -5.965 1.00 80.12 158 VAL A O 1
ATOM 1292 N N . ASN A 1 159 ? 5.695 1.645 -5.941 1.00 77.19 159 ASN A N 1
ATOM 1293 C CA . ASN A 1 159 ? 4.977 2.423 -4.928 1.00 77.19 159 ASN A CA 1
ATOM 1294 C C . ASN A 1 159 ? 3.606 2.921 -5.410 1.00 77.19 159 ASN A C 1
ATOM 1296 O O . ASN A 1 159 ? 2.662 2.973 -4.620 1.00 77.19 159 ASN A O 1
ATOM 1300 N N . ASP A 1 160 ? 3.468 3.237 -6.694 1.00 78.62 160 ASP A N 1
ATOM 1301 C CA . ASP A 1 160 ? 2.190 3.647 -7.272 1.00 78.62 160 ASP A CA 1
ATOM 1302 C C . ASP A 1 160 ? 1.189 2.490 -7.369 1.00 78.62 160 ASP A C 1
ATOM 1304 O O . ASP A 1 160 ? -0.011 2.721 -7.213 1.00 78.62 160 ASP A O 1
ATOM 1308 N N . THR A 1 161 ? 1.650 1.241 -7.501 1.00 79.12 161 THR A N 1
ATOM 1309 C CA . THR A 1 161 ? 0.749 0.070 -7.505 1.00 79.12 161 THR A CA 1
ATOM 1310 C C . THR A 1 161 ? -0.028 -0.101 -6.196 1.00 79.12 161 THR A C 1
ATOM 1312 O O . THR A 1 161 ? -1.122 -0.654 -6.221 1.00 79.12 161 THR A O 1
ATOM 1315 N N . TYR A 1 162 ? 0.453 0.448 -5.071 1.00 71.56 162 TYR A N 1
ATOM 1316 C CA . TYR A 1 162 ? -0.276 0.444 -3.789 1.00 71.56 162 TYR A CA 1
ATOM 1317 C C . TYR A 1 162 ? -1.491 1.375 -3.766 1.00 71.56 162 TYR A C 1
ATOM 1319 O O . TYR A 1 162 ? -2.298 1.304 -2.841 1.00 71.56 162 TYR A O 1
ATOM 1327 N N . LYS A 1 163 ? -1.625 2.267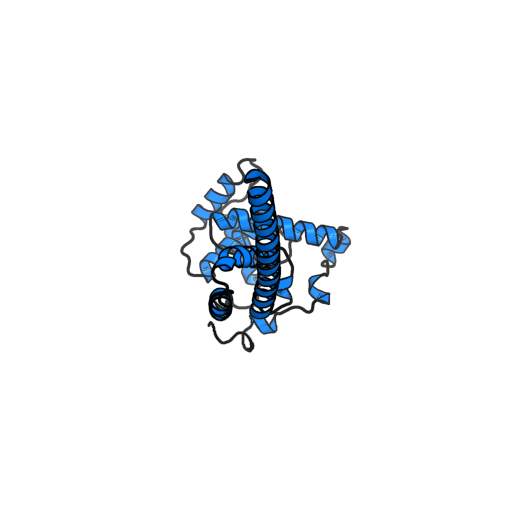 -4.752 1.00 69.75 163 LYS A N 1
ATOM 1328 C CA . LYS A 1 163 ? -2.825 3.098 -4.932 1.00 69.75 163 LYS A CA 1
ATOM 1329 C C . LYS A 1 163 ? -3.930 2.346 -5.681 1.00 69.75 163 LYS A C 1
ATOM 1331 O O . LYS A 1 163 ? -5.026 2.881 -5.823 1.00 69.75 163 LYS A O 1
ATOM 1336 N N . MET A 1 164 ? -3.629 1.144 -6.170 1.00 73.94 164 MET A N 1
ATOM 1337 C CA . MET A 1 164 ? -4.517 0.269 -6.926 1.00 73.94 164 MET A CA 1
ATOM 1338 C C . MET A 1 164 ? -4.750 -1.038 -6.160 1.00 73.94 164 MET A C 1
ATOM 1340 O O . MET A 1 164 ? -4.020 -1.378 -5.230 1.00 73.94 164 MET A O 1
ATOM 1344 N N . ASP A 1 165 ? -5.729 -1.821 -6.607 1.00 73.38 165 ASP A N 1
ATOM 1345 C CA . ASP A 1 165 ? -6.053 -3.123 -6.014 1.00 73.38 165 ASP A CA 1
ATOM 1346 C C . ASP A 1 165 ? -5.124 -4.261 -6.482 1.00 73.38 165 ASP A C 1
ATOM 1348 O O . ASP A 1 165 ? -5.307 -5.418 -6.112 1.00 73.38 165 ASP A O 1
ATOM 1352 N N . LEU A 1 166 ? -4.074 -3.942 -7.251 1.00 77.88 166 LEU A N 1
ATOM 1353 C CA . LEU A 1 166 ? -3.153 -4.919 -7.844 1.00 77.88 166 LEU A CA 1
ATOM 1354 C C . LEU A 1 166 ? -2.524 -5.851 -6.803 1.00 77.88 166 LEU A C 1
ATOM 1356 O O . LEU A 1 166 ? -2.384 -7.040 -7.061 1.00 77.88 166 LEU A O 1
ATOM 1360 N N . ILE A 1 167 ? -2.194 -5.337 -5.616 1.00 78.00 167 ILE A N 1
ATOM 1361 C CA . ILE A 1 167 ? -1.613 -6.126 -4.518 1.00 78.00 167 ILE A CA 1
ATOM 1362 C C . ILE A 1 167 ? -2.586 -7.142 -3.901 1.00 78.00 167 ILE A C 1
ATOM 1364 O O . ILE A 1 167 ? -2.168 -8.049 -3.183 1.00 78.00 167 ILE A O 1
ATOM 1368 N N . LEU A 1 168 ? -3.886 -6.961 -4.123 1.00 73.94 168 LEU A N 1
ATOM 1369 C CA . LEU A 1 168 ? -4.922 -7.870 -3.643 1.00 73.94 168 LEU A CA 1
ATOM 1370 C C . LEU A 1 168 ? -5.212 -8.970 -4.662 1.00 73.94 168 LEU A C 1
ATOM 1372 O O . LEU A 1 168 ? -5.618 -10.054 -4.266 1.00 73.94 168 LEU A O 1
ATOM 1376 N N . VAL A 1 169 ? -4.980 -8.693 -5.946 1.00 79.88 169 VAL A N 1
ATOM 1377 C CA . VAL A 1 169 ? -5.350 -9.572 -7.063 1.00 79.88 169 VAL A CA 1
ATOM 1378 C C . VAL A 1 169 ? -4.155 -10.367 -7.592 1.00 79.88 169 VAL A C 1
ATOM 1380 O O . VAL A 1 169 ? -4.292 -11.514 -8.012 1.00 79.88 169 VAL A O 1
ATOM 1383 N N . HIS A 1 170 ? -2.956 -9.781 -7.574 1.00 80.81 170 HIS A N 1
ATOM 1384 C CA . HIS A 1 170 ? -1.780 -10.367 -8.207 1.00 80.81 170 HIS A CA 1
ATOM 1385 C C . HIS A 1 170 ? -0.647 -10.667 -7.218 1.00 80.81 170 HIS A C 1
ATOM 1387 O O . HIS A 1 170 ? -0.369 -9.882 -6.308 1.00 80.81 170 HIS A O 1
ATOM 1393 N N . PRO A 1 171 ? 0.090 -11.772 -7.438 1.00 81.12 171 PRO A N 1
ATOM 1394 C CA . PRO A 1 171 ? 1.349 -12.034 -6.763 1.00 81.12 171 PRO A CA 1
ATOM 1395 C C . PRO A 1 171 ? 2.375 -10.893 -6.906 1.00 81.12 171 PRO A C 1
ATOM 1397 O O . PRO A 1 171 ? 2.515 -10.332 -7.998 1.00 81.12 171 PRO A O 1
ATOM 1400 N N . PRO A 1 172 ? 3.194 -10.617 -5.871 1.00 78.81 172 PRO A N 1
ATOM 1401 C CA . PRO A 1 172 ? 4.177 -9.529 -5.893 1.00 78.81 172 PRO A CA 1
ATOM 1402 C C . PRO A 1 172 ? 5.178 -9.586 -7.058 1.00 78.81 172 PRO A C 1
ATOM 1404 O O . PRO A 1 172 ? 5.538 -8.549 -7.608 1.00 78.81 172 PRO A O 1
ATOM 1407 N N . HIS A 1 173 ? 5.602 -10.785 -7.470 1.00 78.75 173 HIS A N 1
ATOM 1408 C CA . HIS A 1 173 ? 6.560 -10.959 -8.568 1.00 78.75 173 HIS A CA 1
ATOM 1409 C C . HIS A 1 173 ? 5.982 -10.562 -9.938 1.00 78.75 173 HIS A C 1
ATOM 1411 O O . HIS A 1 173 ? 6.709 -10.015 -10.763 1.00 78.75 173 HIS A O 1
ATOM 1417 N N . LEU A 1 174 ? 4.681 -10.779 -10.183 1.00 83.19 174 LEU A N 1
ATOM 1418 C CA . LEU A 1 174 ? 4.033 -10.342 -11.427 1.00 83.19 174 LEU A CA 1
ATOM 1419 C C . LEU A 1 174 ? 3.929 -8.818 -11.490 1.00 83.19 174 LEU A C 1
ATOM 1421 O O . LEU A 1 174 ? 4.185 -8.225 -12.536 1.00 83.19 174 LEU A O 1
ATOM 1425 N N . ILE A 1 175 ? 3.615 -8.183 -10.358 1.00 84.12 175 ILE A N 1
ATOM 1426 C CA . ILE A 1 175 ? 3.579 -6.722 -10.247 1.00 84.12 175 ILE A CA 1
ATOM 1427 C C . ILE A 1 175 ? 4.978 -6.145 -10.506 1.00 84.12 175 ILE A C 1
ATOM 1429 O O . ILE A 1 175 ? 5.122 -5.213 -11.295 1.00 84.12 175 ILE A O 1
ATOM 1433 N N . ALA A 1 176 ? 6.020 -6.733 -9.908 1.00 80.69 176 ALA A N 1
ATOM 1434 C CA . ALA A 1 176 ? 7.403 -6.312 -10.123 1.00 80.69 176 ALA A CA 1
ATOM 1435 C C . ALA A 1 176 ? 7.826 -6.432 -11.599 1.00 80.69 176 ALA A C 1
ATOM 1437 O O . ALA A 1 176 ? 8.374 -5.478 -12.151 1.00 80.69 176 ALA A O 1
ATOM 1438 N N . LEU A 1 177 ? 7.518 -7.554 -12.260 1.00 83.12 177 LEU A N 1
ATOM 1439 C CA . LEU A 1 177 ? 7.796 -7.751 -13.688 1.00 83.12 177 LEU A CA 1
ATOM 1440 C C . LEU A 1 177 ? 7.070 -6.728 -14.569 1.00 83.12 177 LEU A C 1
ATOM 1442 O O . LEU A 1 177 ? 7.673 -6.184 -15.492 1.00 83.12 177 LEU A O 1
ATOM 1446 N N . ALA A 1 178 ? 5.807 -6.417 -14.270 1.00 87.06 178 ALA A N 1
ATOM 1447 C CA . ALA A 1 178 ? 5.064 -5.386 -14.990 1.00 87.06 178 ALA A CA 1
ATOM 1448 C C . ALA A 1 178 ? 5.710 -3.997 -14.828 1.00 87.06 178 ALA A C 1
ATOM 1450 O O . ALA A 1 178 ? 5.853 -3.262 -15.806 1.00 87.06 178 ALA A O 1
ATOM 1451 N N . CYS A 1 179 ? 6.164 -3.647 -13.620 1.00 87.06 179 CYS A N 1
ATOM 1452 C CA . CYS A 1 179 ? 6.882 -2.394 -13.381 1.00 87.06 179 CYS A CA 1
ATOM 1453 C C . CYS A 1 179 ? 8.218 -2.333 -14.140 1.00 87.06 179 CYS A C 1
ATOM 1455 O O . CYS A 1 179 ? 8.530 -1.294 -14.723 1.00 87.06 179 CYS A O 1
ATOM 1457 N N . ILE A 1 180 ? 8.978 -3.433 -14.181 1.00 85.00 180 ILE A N 1
ATOM 1458 C CA . ILE A 1 180 ? 10.229 -3.527 -14.953 1.00 85.00 180 ILE A CA 1
ATOM 1459 C C . ILE A 1 180 ? 9.945 -3.391 -16.452 1.00 85.00 180 ILE A C 1
ATOM 1461 O O . ILE A 1 180 ? 10.640 -2.652 -17.144 1.00 85.00 180 ILE A O 1
ATOM 1465 N N . TYR A 1 181 ? 8.891 -4.035 -16.956 1.00 86.56 181 TYR A N 1
ATOM 1466 C CA . TYR A 1 181 ? 8.489 -3.914 -18.355 1.00 86.56 181 TYR A CA 1
ATOM 1467 C C . TYR A 1 181 ? 8.184 -2.457 -18.730 1.00 86.56 181 TYR A C 1
ATOM 1469 O O . TYR A 1 181 ? 8.732 -1.943 -19.704 1.00 86.56 181 TYR A O 1
ATOM 1477 N N . ILE A 1 182 ? 7.398 -1.745 -17.917 1.00 87.25 182 ILE A N 1
ATOM 1478 C CA . ILE A 1 182 ? 7.112 -0.317 -18.137 1.00 87.25 182 ILE A CA 1
ATOM 1479 C C . ILE A 1 182 ? 8.404 0.516 -18.099 1.00 87.25 182 ILE A C 1
ATOM 1481 O O . ILE A 1 182 ? 8.596 1.401 -18.935 1.00 87.25 182 ILE A O 1
ATOM 1485 N N . ALA A 1 183 ? 9.311 0.224 -17.162 1.00 86.38 183 ALA A N 1
ATOM 1486 C CA . ALA A 1 183 ? 10.612 0.883 -17.088 1.00 86.38 183 ALA A CA 1
ATOM 1487 C C . ALA A 1 183 ? 11.463 0.634 -18.345 1.00 86.38 183 ALA A C 1
ATOM 1489 O O . ALA A 1 183 ? 12.075 1.572 -18.849 1.00 86.38 183 ALA A O 1
ATOM 1490 N N . SER A 1 184 ? 11.445 -0.580 -18.899 1.00 84.75 184 SER A N 1
ATOM 1491 C CA . SER A 1 184 ? 12.177 -0.924 -20.126 1.00 84.75 184 SER A CA 1
ATOM 1492 C C . SER A 1 184 ? 11.668 -0.173 -21.351 1.00 84.75 184 SER A C 1
ATOM 1494 O O . SER A 1 184 ? 12.464 0.393 -22.096 1.00 84.75 184 SER A O 1
ATOM 1496 N N . VAL A 1 185 ? 10.346 -0.056 -21.510 1.00 87.50 185 VAL A N 1
ATOM 1497 C CA . VAL A 1 185 ? 9.740 0.718 -22.603 1.00 87.50 185 VAL A CA 1
ATOM 1498 C C . VAL A 1 185 ? 10.133 2.191 -22.502 1.00 87.50 185 VAL A C 1
ATOM 1500 O O . VAL A 1 185 ? 10.470 2.811 -23.510 1.00 87.50 185 VAL A O 1
ATOM 1503 N N . LYS A 1 186 ? 10.141 2.750 -21.285 1.00 84.69 186 LYS A N 1
ATOM 1504 C CA . LYS A 1 186 ? 10.604 4.122 -21.059 1.00 84.69 186 LYS A CA 1
ATOM 1505 C C . LYS A 1 186 ? 12.084 4.287 -21.402 1.00 84.69 186 LYS A C 1
ATOM 1507 O O . LYS A 1 186 ? 12.425 5.277 -22.037 1.00 84.69 186 LYS A O 1
ATOM 1512 N N . ASN A 1 187 ? 12.934 3.340 -21.003 1.00 83.44 187 ASN A N 1
ATOM 1513 C CA . ASN A 1 187 ? 14.365 3.398 -21.292 1.00 83.44 187 ASN A CA 1
ATOM 1514 C C . ASN A 1 187 ? 14.629 3.421 -22.805 1.00 83.44 187 ASN A C 1
ATOM 1516 O O . ASN A 1 187 ? 15.317 4.306 -23.299 1.00 83.44 187 ASN A O 1
ATOM 1520 N N . ILE A 1 188 ? 13.966 2.533 -23.553 1.00 84.44 188 ILE A N 1
ATOM 1521 C CA . ILE A 1 188 ? 14.048 2.491 -25.020 1.00 84.44 188 ILE A CA 1
ATOM 1522 C C . ILE A 1 188 ? 13.583 3.817 -25.639 1.00 84.44 188 ILE A C 1
ATOM 1524 O O . ILE A 1 188 ? 14.208 4.325 -26.566 1.00 84.44 188 ILE A O 1
ATOM 1528 N N . ALA A 1 189 ? 12.489 4.400 -25.141 1.00 81.69 189 ALA A N 1
ATOM 1529 C CA . ALA A 1 189 ? 11.999 5.678 -25.652 1.00 81.69 189 ALA A CA 1
ATOM 1530 C C . ALA A 1 189 ? 13.001 6.825 -25.425 1.00 81.69 189 ALA A C 1
ATOM 1532 O O . ALA A 1 189 ? 13.158 7.665 -26.310 1.00 81.69 189 ALA A O 1
ATOM 1533 N N . VAL A 1 190 ? 13.683 6.848 -24.275 1.00 82.19 190 VAL A N 1
ATOM 1534 C CA . VAL A 1 190 ? 14.733 7.834 -23.969 1.00 82.19 190 VAL A CA 1
ATOM 1535 C C . VAL A 1 190 ? 15.937 7.643 -24.889 1.00 82.19 190 VAL A C 1
ATOM 1537 O O . VAL A 1 190 ? 16.348 8.600 -25.530 1.00 82.19 190 VAL A O 1
ATOM 1540 N N . GLU A 1 191 ? 16.427 6.413 -25.058 1.00 82.56 191 GLU A N 1
ATOM 1541 C CA . GLU A 1 191 ? 17.548 6.119 -25.966 1.00 82.56 191 GLU A CA 1
ATOM 1542 C C . GLU A 1 191 ? 17.252 6.533 -27.416 1.00 82.56 191 GLU A C 1
ATOM 1544 O O . GLU A 1 191 ? 18.116 7.066 -28.117 1.00 82.56 191 GLU A O 1
ATOM 1549 N N . ILE A 1 192 ? 16.015 6.318 -27.877 1.00 81.94 192 ILE A N 1
ATOM 1550 C CA . ILE A 1 192 ? 15.577 6.752 -29.207 1.00 81.94 192 ILE A CA 1
ATOM 1551 C C . ILE A 1 192 ? 15.580 8.282 -29.303 1.00 81.94 192 ILE A C 1
ATOM 1553 O O . ILE A 1 192 ? 16.067 8.822 -30.296 1.00 81.94 192 ILE A O 1
ATOM 1557 N N . LEU A 1 193 ? 15.047 8.987 -28.302 1.00 81.69 193 LEU A N 1
ATOM 1558 C CA . LEU A 1 193 ? 15.031 10.453 -28.284 1.00 81.69 193 LEU A CA 1
ATOM 1559 C C . LEU A 1 193 ? 16.450 11.028 -28.274 1.00 81.69 193 LEU A C 1
ATOM 1561 O O . LEU A 1 193 ? 16.760 11.853 -29.133 1.00 81.69 193 LEU A O 1
ATOM 1565 N N . ASP A 1 194 ? 17.327 10.516 -27.411 1.00 80.69 194 ASP A N 1
ATOM 1566 C CA . ASP A 1 194 ? 18.734 10.919 -27.339 1.00 80.69 194 ASP A CA 1
ATOM 1567 C C . ASP A 1 194 ? 19.449 10.688 -28.678 1.00 80.69 194 ASP A C 1
ATOM 1569 O O . ASP A 1 194 ? 20.255 11.508 -29.124 1.00 80.69 194 ASP A O 1
ATOM 1573 N N . PHE A 1 195 ? 19.140 9.591 -29.375 1.00 82.12 195 PHE A N 1
ATOM 1574 C CA . PHE A 1 195 ? 19.676 9.337 -30.711 1.00 82.12 195 PHE A CA 1
ATOM 1575 C C . PHE A 1 195 ? 19.237 10.397 -31.732 1.00 82.12 195 PHE A C 1
ATOM 1577 O O . PHE A 1 195 ? 20.051 10.839 -32.552 1.00 82.12 195 PHE A O 1
ATOM 1584 N N . TYR A 1 196 ? 17.969 10.813 -31.708 1.00 79.12 196 TYR A N 1
ATOM 1585 C CA . TYR A 1 196 ? 17.464 11.849 -32.610 1.00 79.12 196 TYR A CA 1
ATOM 1586 C C . TYR A 1 196 ? 18.008 13.240 -32.263 1.00 79.12 196 TYR A C 1
ATOM 1588 O O . TYR A 1 196 ? 18.432 13.949 -33.177 1.00 79.12 196 TYR A O 1
ATOM 1596 N N . GLU A 1 197 ? 18.079 13.605 -30.981 1.00 77.44 197 GLU A N 1
ATOM 1597 C CA . GLU A 1 197 ? 18.624 14.894 -30.529 1.00 77.44 197 GLU A CA 1
ATOM 1598 C C . GLU A 1 197 ? 20.111 15.042 -30.884 1.00 77.44 197 GLU A C 1
ATOM 1600 O O . GLU A 1 197 ? 20.537 16.075 -31.417 1.00 77.44 197 GLU A O 1
ATOM 1605 N N . ASN A 1 198 ? 20.893 13.972 -30.709 1.00 74.56 198 ASN A N 1
ATOM 1606 C CA . ASN A 1 198 ? 22.302 13.948 -31.101 1.00 74.56 198 ASN A CA 1
ATOM 1607 C C . ASN A 1 198 ? 22.502 14.009 -32.626 1.00 74.56 198 ASN A C 1
ATOM 1609 O O . ASN A 1 198 ? 23.497 14.544 -33.112 1.00 74.56 198 ASN A O 1
ATOM 1613 N N . ARG A 1 199 ? 21.566 13.488 -33.428 1.00 69.06 199 ARG A N 1
ATOM 1614 C CA . ARG A 1 199 ? 21.611 13.637 -34.895 1.00 69.06 199 ARG A CA 1
ATOM 1615 C C . ARG A 1 199 ? 21.321 15.072 -35.330 1.00 69.06 199 ARG A C 1
ATOM 1617 O O . ARG A 1 199 ? 21.953 15.542 -36.278 1.00 69.06 199 ARG A O 1
ATOM 1624 N N . THR A 1 200 ? 20.382 15.752 -34.673 1.00 61.84 200 THR A N 1
ATOM 1625 C CA 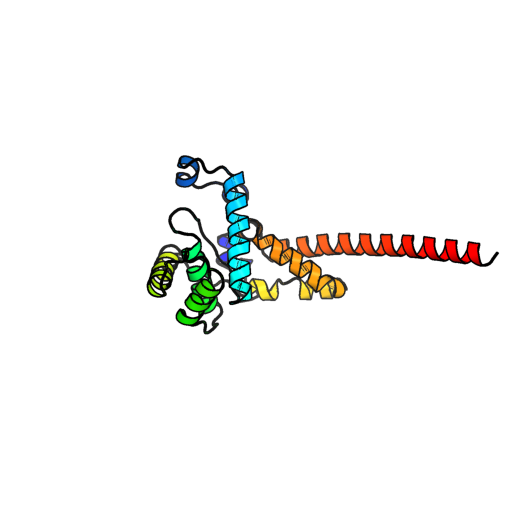. THR A 1 200 ? 20.059 17.154 -34.972 1.00 61.84 200 THR A CA 1
ATOM 1626 C C . THR A 1 200 ? 21.215 18.090 -34.630 1.00 61.84 200 THR A C 1
ATOM 1628 O O . THR A 1 200 ? 21.582 18.903 -35.478 1.00 61.84 200 THR A O 1
ATOM 1631 N N . SER A 1 201 ? 21.884 17.910 -33.488 1.00 59.47 201 SER A N 1
ATOM 1632 C CA . SER A 1 201 ? 23.036 18.740 -33.099 1.00 59.47 201 SER A CA 1
ATOM 1633 C C . SER A 1 201 ? 24.234 18.583 -34.047 1.00 59.47 201 SER A C 1
ATOM 1635 O O . SER A 1 201 ? 24.805 19.580 -34.486 1.00 59.47 201 SER A O 1
ATOM 1637 N N . ILE A 1 202 ? 24.551 17.353 -34.478 1.00 59.59 202 ILE A N 1
ATOM 1638 C CA . ILE A 1 202 ? 25.602 17.097 -35.486 1.00 59.59 202 ILE A CA 1
ATOM 1639 C C . ILE A 1 202 ? 25.266 17.760 -36.831 1.00 59.59 202 ILE A C 1
ATOM 1641 O O . ILE A 1 202 ? 26.160 18.187 -37.567 1.00 59.59 202 ILE A O 1
ATOM 1645 N N . SER A 1 203 ? 23.980 17.823 -37.192 1.00 59.06 203 SER A N 1
ATOM 1646 C CA . SER A 1 203 ? 23.563 18.487 -38.426 1.00 59.06 203 SER A CA 1
ATOM 1647 C C . SER A 1 203 ? 23.717 20.008 -38.339 1.00 59.06 203 SER A C 1
ATOM 1649 O O . SER A 1 203 ? 24.242 20.595 -39.281 1.00 59.06 203 SER A O 1
ATOM 1651 N N . GLU A 1 204 ? 23.366 20.630 -37.210 1.00 56.44 204 GLU A N 1
ATOM 1652 C CA . GLU A 1 204 ? 23.494 22.079 -36.993 1.00 56.44 204 GLU A CA 1
ATOM 1653 C C . GLU A 1 204 ? 24.957 22.544 -36.928 1.00 56.44 204 GLU A C 1
ATOM 1655 O O . GLU A 1 204 ? 25.306 23.543 -37.560 1.00 56.44 204 GLU A O 1
ATOM 1660 N N . GLU A 1 205 ? 25.850 21.791 -36.275 1.00 57.22 205 GLU A N 1
ATOM 1661 C CA . GLU A 1 205 ? 27.290 22.102 -36.265 1.00 57.22 205 GLU A CA 1
ATOM 1662 C C . GLU A 1 205 ? 27.905 22.083 -37.673 1.00 57.22 205 GLU A C 1
ATOM 1664 O O . GLU A 1 205 ? 28.764 22.905 -37.994 1.00 57.22 205 GLU A O 1
ATOM 1669 N N . LYS A 1 206 ? 27.431 21.193 -38.556 1.00 54.38 206 LYS A N 1
ATOM 1670 C CA . LYS A 1 206 ? 27.873 21.143 -39.959 1.00 54.38 206 LYS A CA 1
ATOM 1671 C C . LYS A 1 206 ? 27.429 22.352 -40.785 1.00 54.38 206 LYS A C 1
ATOM 1673 O O . LYS A 1 206 ? 28.127 22.693 -41.736 1.00 54.38 206 LYS A O 1
ATOM 1678 N N . TYR A 1 207 ? 26.305 22.985 -40.448 1.00 52.94 207 TYR A N 1
ATOM 1679 C CA . TYR A 1 207 ? 25.832 24.198 -41.128 1.00 52.94 207 TYR A CA 1
ATOM 1680 C C . TYR A 1 207 ? 26.500 25.472 -40.601 1.00 52.94 207 TYR A C 1
ATOM 1682 O O . TYR A 1 207 ? 26.593 26.442 -41.341 1.00 52.94 207 TYR A O 1
ATOM 1690 N N . MET A 1 208 ? 26.997 25.467 -39.361 1.00 53.75 208 MET A N 1
ATOM 1691 C CA . MET A 1 208 ? 27.722 26.596 -38.759 1.00 53.75 208 MET A CA 1
ATOM 1692 C C . MET A 1 208 ? 29.214 26.656 -39.135 1.00 53.75 208 MET A C 1
ATOM 1694 O O . MET A 1 208 ? 29.875 27.655 -38.857 1.00 53.75 208 MET A O 1
ATOM 1698 N N . LEU A 1 209 ? 29.751 25.591 -39.738 1.00 53.75 209 LEU A N 1
ATOM 1699 C CA . LEU A 1 209 ? 31.141 25.483 -40.206 1.00 53.75 209 LEU A CA 1
ATOM 1700 C C . LEU A 1 209 ? 31.304 25.703 -41.728 1.00 53.75 209 LEU A C 1
ATOM 1702 O O . LEU A 1 209 ? 32.398 25.484 -42.255 1.00 53.75 209 LEU A O 1
ATOM 1706 N N . LEU A 1 210 ? 30.244 26.129 -42.424 1.00 47.12 210 LEU A N 1
ATOM 1707 C CA . LEU A 1 210 ? 30.243 26.577 -43.826 1.00 47.12 210 LEU A CA 1
ATOM 1708 C C . LEU A 1 210 ? 30.012 28.089 -43.899 1.00 47.12 210 LEU A C 1
ATOM 1710 O O . LEU A 1 210 ? 30.646 28.719 -44.776 1.00 47.12 210 LEU A O 1
#

InterPro domains:
  IPR006671 Cyclin, N-terminal [PF00134] (58-122)
  IPR036915 Cyclin-like superfamily [SSF47954] (4-122)
  IPR036915 Cyclin-like superfamily [SSF47954] (148-199)
  IPR043198 Cyclin/Cyclin-like subunit Ssn8 [PTHR10026] (24-191)

Organism: Eucalyptus globulus (NCBI:txid34317)

pLDDT: mean 70.14, std 12.85, range [37.06, 87.5]